Protein AF-A0A6L2LJW9-F1 (afdb_monomer)

Sequence (252 aa):
MFLRKYFPPSMVTKLRIEITNFRQCPDESLFKAWECYKLSIDRCPNHNMLPVTQIDTFYKGLTLRHPVTINAAAGGTFMKRRLEECDDLIENMTAHHNYWDTSAQRFESSSSITSSSDTKITALKAEMAKINKNLMRVLQNSCQFHGLSGDDAIKHLDKFLNVTQSIKVNGVTDDALRLYLFPHSLTHHATAWFDHLLRNSINTFEEIAKMFLGKYFPPSMVTKLRNEITNFRQCLDESLFEAWECYKLSID

Structure (mmCIF, N/CA/C/O backbone):
data_AF-A0A6L2LJW9-F1
#
_entry.id   AF-A0A6L2LJW9-F1
#
loop_
_atom_site.group_PDB
_atom_site.id
_atom_site.type_symbol
_atom_site.label_atom_id
_atom_site.label_alt_id
_atom_site.label_comp_id
_atom_site.label_asym_id
_atom_site.label_entity_id
_atom_site.label_seq_id
_atom_site.pdbx_PDB_ins_code
_atom_site.Cartn_x
_atom_site.Cartn_y
_atom_site.Cartn_z
_atom_site.occupancy
_atom_site.B_iso_or_equiv
_atom_site.auth_seq_id
_atom_site.auth_comp_id
_atom_site.auth_asym_id
_atom_site.auth_atom_id
_atom_site.pdbx_PDB_model_num
ATOM 1 N N . MET A 1 1 ? -15.881 19.342 -19.776 1.00 46.03 1 MET A N 1
ATOM 2 C CA . MET A 1 1 ? -15.454 18.122 -20.507 1.00 46.03 1 MET A CA 1
ATOM 3 C C . MET A 1 1 ? -14.182 17.462 -19.935 1.00 46.03 1 MET A C 1
ATOM 5 O O . MET A 1 1 ? -13.916 16.321 -20.279 1.00 46.03 1 MET A O 1
ATOM 9 N N . PHE A 1 2 ? -13.445 18.106 -19.012 1.00 34.72 2 PHE A N 1
ATOM 10 C CA . PHE A 1 2 ? -12.224 17.568 -18.381 1.00 34.72 2 PHE A CA 1
ATOM 11 C C . PHE A 1 2 ? -12.497 16.505 -17.292 1.00 34.72 2 PHE A C 1
ATOM 13 O O . PHE A 1 2 ? -11.965 15.403 -17.353 1.00 34.72 2 PHE A O 1
ATOM 20 N N . LEU A 1 3 ? -13.421 16.774 -16.360 1.00 35.16 3 LEU A N 1
ATOM 21 C CA . LEU A 1 3 ? -13.734 15.861 -15.245 1.00 35.16 3 LEU A CA 1
ATOM 22 C C . LEU A 1 3 ? -14.267 14.492 -15.696 1.00 35.16 3 LEU A C 1
ATOM 24 O O . LEU A 1 3 ? -13.921 13.479 -15.110 1.00 35.16 3 LEU A O 1
ATOM 28 N N . ARG A 1 4 ? -15.029 14.426 -16.793 1.00 35.34 4 ARG A N 1
ATOM 29 C CA . ARG A 1 4 ? -15.608 13.169 -17.307 1.00 35.34 4 ARG A CA 1
ATOM 30 C C . ARG A 1 4 ? -14.569 12.202 -17.898 1.00 35.34 4 ARG A C 1
ATOM 32 O O . ARG A 1 4 ? -14.868 11.023 -18.038 1.00 35.34 4 ARG A O 1
ATOM 39 N N . LYS A 1 5 ? -13.382 12.710 -18.262 1.00 39.19 5 LY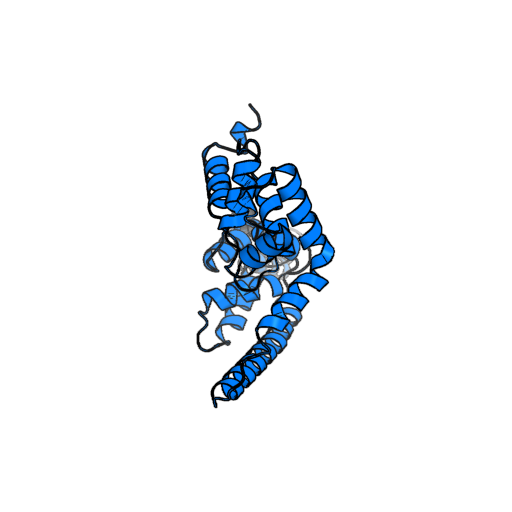S A N 1
ATOM 40 C CA . LYS A 1 5 ? -12.272 11.938 -18.847 1.00 39.19 5 LYS A CA 1
ATOM 41 C C . LYS A 1 5 ? -11.344 11.342 -17.779 1.00 39.19 5 LYS A C 1
ATOM 43 O O . LYS A 1 5 ? -10.767 10.291 -18.021 1.00 39.19 5 LYS A O 1
ATOM 48 N N . TYR A 1 6 ? -11.230 11.990 -16.616 1.00 41.09 6 TYR A N 1
ATOM 49 C CA . TYR A 1 6 ? -10.329 11.584 -15.523 1.00 41.09 6 TYR A CA 1
ATOM 50 C C . TYR A 1 6 ? -11.060 11.080 -14.264 1.00 41.09 6 TYR A C 1
ATOM 52 O O . TYR A 1 6 ? -10.464 10.377 -13.459 1.00 41.09 6 TYR A O 1
ATOM 60 N N . PHE A 1 7 ? -12.352 11.387 -14.121 1.00 45.62 7 PHE A N 1
ATOM 61 C CA . PHE A 1 7 ? -13.258 10.873 -13.090 1.00 45.62 7 PHE A CA 1
ATOM 62 C C . PHE A 1 7 ? -14.538 10.355 -13.769 1.00 45.62 7 PHE A C 1
ATOM 64 O O . PHE A 1 7 ? -15.569 11.039 -13.783 1.00 45.62 7 PHE A O 1
ATOM 71 N N . PRO A 1 8 ? -14.488 9.175 -14.416 1.00 58.59 8 PRO A N 1
ATOM 72 C CA . PRO A 1 8 ? -15.669 8.579 -15.025 1.00 58.59 8 PRO A CA 1
ATOM 73 C C . PRO A 1 8 ? -16.755 8.323 -13.963 1.00 58.59 8 PRO A C 1
ATOM 75 O O . PRO A 1 8 ? -16.430 8.092 -12.794 1.00 58.59 8 PRO A O 1
ATOM 78 N N . PRO A 1 9 ? -18.048 8.305 -14.343 1.00 59.88 9 PRO A N 1
ATOM 79 C CA . PRO A 1 9 ? -19.149 8.082 -13.401 1.00 59.88 9 PRO A CA 1
ATOM 80 C C . PRO A 1 9 ? -18.987 6.818 -12.548 1.00 59.88 9 PRO A C 1
ATOM 82 O O . PRO A 1 9 ? -19.375 6.814 -11.388 1.00 59.88 9 PRO A O 1
ATOM 85 N N . SER A 1 10 ? -18.350 5.773 -13.083 1.00 64.62 10 SER A N 1
ATOM 86 C CA . SER A 1 10 ? -18.033 4.542 -12.351 1.00 64.62 10 SER A CA 1
ATOM 87 C C . SER A 1 10 ? -17.075 4.759 -11.173 1.00 64.62 10 SER A C 1
ATOM 89 O O . SER A 1 10 ? -17.264 4.146 -10.125 1.00 64.62 10 SER A O 1
ATOM 91 N N . MET A 1 11 ? -16.089 5.655 -11.298 1.00 61.75 11 MET A N 1
ATOM 92 C CA . MET A 1 11 ? -15.179 6.008 -10.201 1.00 61.75 11 MET A CA 1
ATOM 93 C C . MET A 1 11 ? -15.875 6.863 -9.143 1.00 61.75 11 MET A C 1
ATOM 95 O O . MET A 1 11 ? -15.706 6.607 -7.957 1.00 61.75 11 MET A O 1
ATOM 99 N N . VAL A 1 12 ? -16.710 7.821 -9.556 1.00 62.72 12 VAL A N 1
ATOM 100 C CA . VAL A 1 12 ? -17.513 8.634 -8.624 1.00 62.72 12 VAL A CA 1
ATOM 101 C C . VAL A 1 12 ? -18.502 7.758 -7.852 1.00 62.72 12 VAL A C 1
ATOM 103 O O . VAL A 1 12 ? -18.667 7.929 -6.649 1.00 62.72 12 VAL A O 1
ATOM 106 N N . THR A 1 13 ? -19.131 6.783 -8.511 1.00 71.00 13 THR A N 1
ATOM 107 C CA . THR A 1 13 ? -20.005 5.809 -7.845 1.00 71.00 13 THR A CA 1
ATOM 108 C C . THR A 1 13 ? -19.228 4.939 -6.860 1.00 71.00 13 THR A C 1
ATOM 110 O O . THR A 1 13 ? -19.699 4.744 -5.746 1.00 71.00 13 THR A O 1
ATOM 113 N N . LYS A 1 14 ? -18.026 4.467 -7.218 1.00 71.94 14 LYS A N 1
ATOM 114 C CA . LYS A 1 14 ? -17.180 3.674 -6.312 1.00 71.94 14 LYS A CA 1
ATOM 115 C C . LYS A 1 14 ? -16.778 4.466 -5.061 1.00 71.94 14 LYS A C 1
ATOM 117 O O . LYS A 1 14 ? -16.998 3.991 -3.954 1.00 71.94 14 LYS A O 1
ATOM 122 N N . LEU A 1 15 ? -16.285 5.691 -5.233 1.00 73.31 15 LEU A N 1
ATOM 123 C CA . LEU A 1 15 ? -15.905 6.572 -4.123 1.00 73.31 15 LEU A CA 1
ATOM 124 C C . LEU A 1 15 ? -17.112 6.952 -3.251 1.00 73.31 15 LEU A C 1
ATOM 126 O O . LEU A 1 15 ? -17.015 6.994 -2.030 1.00 73.31 15 LEU A O 1
ATOM 130 N N . ARG A 1 16 ? -18.287 7.163 -3.857 1.00 77.00 16 ARG A N 1
ATOM 131 C CA . ARG A 1 16 ? -19.533 7.398 -3.115 1.00 77.00 16 ARG A CA 1
ATOM 132 C C . ARG A 1 16 ? -19.929 6.189 -2.268 1.00 77.00 16 ARG A C 1
ATOM 134 O O . ARG A 1 16 ? -20.336 6.378 -1.129 1.00 77.00 16 ARG A O 1
ATOM 141 N N . ILE A 1 17 ? -19.802 4.975 -2.809 1.00 75.31 17 ILE A N 1
ATOM 142 C CA . ILE A 1 17 ? -20.058 3.732 -2.068 1.00 75.31 17 ILE A CA 1
ATOM 143 C C . ILE A 1 17 ? -19.111 3.629 -0.867 1.00 75.31 17 ILE A C 1
ATOM 145 O O . ILE A 1 17 ? -19.566 3.291 0.223 1.00 75.31 17 ILE A O 1
ATOM 149 N N . GLU A 1 18 ? -17.830 3.965 -1.045 1.00 76.69 18 GLU A N 1
ATOM 150 C CA . GLU A 1 18 ? -16.833 3.996 0.035 1.00 76.69 18 GLU A CA 1
ATOM 151 C C . GLU A 1 18 ? -17.210 4.994 1.140 1.00 76.69 18 GLU A C 1
ATOM 153 O O . GLU A 1 18 ? -17.181 4.625 2.311 1.00 76.69 18 GLU A O 1
ATOM 158 N N . ILE A 1 19 ? -17.658 6.207 0.786 1.00 81.25 19 ILE A N 1
ATOM 159 C CA . ILE A 1 19 ? -18.155 7.190 1.765 1.00 81.25 19 ILE A CA 1
ATOM 160 C C . ILE A 1 19 ? -19.364 6.620 2.519 1.00 81.25 19 ILE A C 1
ATOM 162 O O . ILE A 1 19 ? -19.361 6.597 3.744 1.00 81.25 19 ILE A O 1
ATOM 166 N N . THR A 1 20 ? -20.381 6.110 1.811 1.00 83.62 20 THR A N 1
ATOM 167 C CA . THR A 1 20 ? -21.631 5.623 2.433 1.00 83.62 20 THR A CA 1
ATOM 168 C C . THR A 1 20 ? -21.469 4.362 3.282 1.00 83.62 20 THR A C 1
ATOM 170 O O . THR A 1 20 ? -22.291 4.111 4.157 1.00 83.62 20 THR A O 1
ATOM 173 N N . ASN A 1 21 ? -20.424 3.571 3.031 1.00 83.38 21 ASN A N 1
ATOM 174 C CA . ASN A 1 21 ? -20.122 2.342 3.768 1.00 83.38 21 ASN A CA 1
ATOM 175 C C . ASN A 1 21 ? -19.001 2.528 4.795 1.00 83.38 21 ASN A C 1
ATOM 177 O O . ASN A 1 21 ? -18.436 1.533 5.258 1.00 83.38 21 ASN A O 1
ATOM 181 N N . PHE A 1 22 ? -18.666 3.773 5.138 1.00 86.38 22 PHE A N 1
ATOM 182 C CA . PHE A 1 22 ? -17.636 4.073 6.120 1.00 86.38 22 PHE A CA 1
A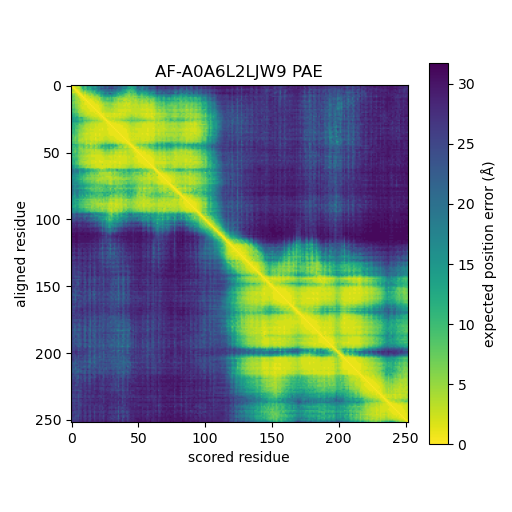TOM 183 C C . PHE A 1 22 ? -17.851 3.285 7.420 1.00 86.38 22 PHE A C 1
ATOM 185 O O . PHE A 1 22 ? -18.958 3.227 7.962 1.00 86.38 22 PHE A O 1
ATOM 192 N N . ARG A 1 23 ? -16.772 2.680 7.923 1.00 84.31 23 ARG A N 1
ATOM 193 C CA . ARG A 1 23 ? -16.729 2.034 9.234 1.00 84.31 23 ARG A CA 1
ATOM 194 C C . ARG A 1 23 ? -15.409 2.343 9.917 1.00 84.31 23 ARG A C 1
ATOM 196 O O . ARG A 1 23 ? -14.350 2.122 9.339 1.00 84.31 23 ARG A O 1
ATOM 203 N N . GLN A 1 24 ? -15.497 2.798 11.157 1.00 81.38 24 GLN A N 1
ATOM 204 C CA . GLN A 1 24 ? -14.354 2.962 12.041 1.00 81.38 24 GLN A CA 1
ATOM 205 C C . GLN A 1 24 ? -13.771 1.590 12.406 1.00 81.38 24 GLN A C 1
ATOM 207 O O . GLN A 1 24 ? -14.516 0.647 12.698 1.00 81.38 24 GLN A O 1
ATOM 212 N N . CYS A 1 25 ? -12.443 1.477 12.434 1.00 77.06 25 CYS A N 1
ATOM 213 C CA . CYS A 1 25 ? -11.790 0.251 12.895 1.00 77.06 25 CYS A CA 1
ATOM 214 C C . CYS A 1 25 ? -11.932 0.073 14.429 1.00 77.06 25 CYS A C 1
ATOM 216 O O . CYS A 1 25 ? -11.974 1.067 15.152 1.00 77.06 25 CYS A O 1
ATOM 218 N N . PRO A 1 26 ? -11.967 -1.167 14.966 1.00 65.19 26 PRO A N 1
ATOM 219 C CA . PRO A 1 26 ? -12.177 -1.430 16.400 1.00 65.19 26 PRO A CA 1
ATOM 220 C C . PRO A 1 26 ? -11.247 -0.677 17.366 1.00 65.19 26 PRO A C 1
ATOM 222 O O . PRO A 1 26 ? -11.695 -0.283 18.440 1.00 65.19 26 PRO A O 1
ATOM 225 N N . ASP A 1 27 ? -9.998 -0.437 16.958 1.00 71.31 27 ASP A N 1
ATOM 226 C CA . ASP A 1 27 ? -8.960 0.232 17.758 1.00 71.31 27 ASP A CA 1
ATOM 227 C C . ASP A 1 27 ? -8.599 1.637 17.229 1.00 71.31 27 ASP A C 1
ATOM 229 O O . ASP A 1 27 ? -7.608 2.237 17.643 1.00 71.31 27 ASP A O 1
ATOM 233 N N . GLU A 1 28 ? -9.370 2.170 16.278 1.00 77.62 28 GLU A N 1
ATOM 234 C CA . GLU A 1 28 ? -9.129 3.492 15.698 1.00 77.62 28 GLU A CA 1
ATOM 235 C C . GLU A 1 28 ? -9.763 4.588 16.561 1.00 77.62 28 GLU A C 1
ATOM 237 O O . GLU A 1 28 ? -10.952 4.531 16.878 1.00 77.62 28 GLU A O 1
ATOM 242 N N . SER A 1 29 ? -8.982 5.611 16.922 1.00 79.94 29 SER A N 1
ATOM 243 C CA . SER A 1 29 ? -9.484 6.754 17.693 1.00 79.94 29 SER A CA 1
ATOM 244 C C . SER A 1 29 ? -10.497 7.576 16.896 1.00 79.94 29 SER A C 1
ATOM 246 O O . SER A 1 29 ? -10.478 7.592 15.662 1.00 79.94 29 SER A O 1
ATOM 248 N N . LEU A 1 30 ? -11.363 8.316 17.594 1.00 80.12 30 LEU A N 1
ATOM 249 C CA . LEU A 1 30 ? -12.341 9.198 16.948 1.00 80.12 30 LEU A CA 1
ATOM 250 C C . LEU A 1 30 ? -11.679 10.233 16.029 1.00 80.12 30 LEU A C 1
ATOM 252 O O . LEU A 1 30 ? -12.168 10.475 14.930 1.00 80.12 30 LEU A O 1
ATOM 256 N N . PHE A 1 31 ? -10.551 10.808 16.463 1.00 80.31 31 PHE A N 1
ATOM 257 C CA . PHE A 1 31 ? -9.761 11.744 15.657 1.00 80.31 31 PHE A CA 1
ATOM 258 C C . PHE A 1 31 ? -9.309 11.097 14.350 1.00 80.31 31 PHE A C 1
ATOM 260 O O . PHE A 1 31 ? -9.531 11.646 13.273 1.00 80.31 31 PHE A O 1
ATOM 267 N N . LYS A 1 32 ? -8.722 9.898 14.430 1.00 77.44 32 LYS A N 1
ATOM 268 C CA . LYS A 1 32 ? -8.220 9.211 13.242 1.00 77.44 32 LYS A CA 1
ATOM 269 C C . LYS A 1 32 ? -9.361 8.833 12.293 1.00 77.44 32 LYS A C 1
ATOM 271 O O . LYS A 1 32 ? -9.246 9.094 11.098 1.00 77.44 32 LYS A O 1
ATOM 276 N N . ALA A 1 33 ? -10.473 8.333 12.829 1.00 81.75 33 ALA A N 1
ATOM 277 C CA . ALA A 1 33 ? -11.669 8.000 12.061 1.00 81.75 33 ALA A CA 1
ATOM 278 C C . ALA A 1 33 ? -12.262 9.224 11.338 1.00 81.75 33 ALA A C 1
ATOM 280 O O . ALA A 1 33 ? -12.621 9.136 10.163 1.00 81.75 33 ALA A O 1
ATOM 281 N N . TRP A 1 34 ? -12.336 10.373 12.016 1.00 85.38 34 TRP A N 1
ATOM 282 C CA . TRP A 1 34 ? -12.856 11.622 11.452 1.00 85.38 34 TRP A CA 1
ATOM 283 C C . TRP A 1 34 ? -11.975 12.168 10.324 1.00 85.38 34 TRP A C 1
ATOM 285 O O . TRP A 1 34 ? -12.475 12.502 9.250 1.00 85.38 34 TRP A O 1
ATOM 295 N N . GLU A 1 35 ? -10.654 12.172 10.514 1.00 81.19 35 GLU A N 1
ATOM 296 C CA . GLU A 1 35 ? -9.694 12.571 9.479 1.00 81.19 35 GLU A CA 1
ATOM 297 C C . GLU A 1 35 ? -9.771 11.655 8.246 1.00 81.19 35 GLU A C 1
ATOM 299 O O . GLU A 1 35 ? -9.807 12.130 7.109 1.00 81.19 35 GLU A O 1
ATOM 304 N N . CYS A 1 36 ? -9.862 10.336 8.451 1.00 80.38 36 CYS A N 1
ATOM 305 C CA . CYS A 1 36 ? -10.040 9.363 7.369 1.00 80.38 36 CYS A CA 1
ATOM 306 C C . CYS A 1 36 ? -11.342 9.602 6.584 1.00 80.38 36 CYS A C 1
ATOM 308 O O . CYS A 1 36 ? -11.372 9.464 5.354 1.00 80.38 36 CYS A O 1
ATOM 310 N N . TYR A 1 37 ? -12.413 9.979 7.283 1.00 85.12 37 TYR A N 1
ATOM 311 C CA . TYR A 1 37 ? -13.716 10.241 6.686 1.00 85.12 37 TYR A CA 1
ATOM 312 C C . TYR A 1 37 ? -13.746 11.535 5.858 1.00 85.12 37 TYR A C 1
ATOM 314 O O . TYR A 1 37 ? -14.126 11.489 4.684 1.00 85.12 37 TYR A O 1
ATOM 322 N N . LYS A 1 38 ? -13.253 12.660 6.401 1.00 82.75 38 LYS A N 1
ATOM 323 C CA . LYS A 1 38 ? -13.110 13.937 5.666 1.00 82.75 38 LYS A CA 1
ATOM 324 C C . LYS A 1 38 ? -12.305 13.751 4.379 1.00 82.75 38 LYS A C 1
ATOM 326 O O . LYS A 1 38 ? -12.723 14.138 3.290 1.00 82.75 38 LYS A O 1
ATOM 331 N N . LEU A 1 39 ? -11.206 13.011 4.483 1.00 79.44 39 LEU A N 1
ATOM 332 C CA . LEU A 1 39 ? -10.339 12.691 3.358 1.00 79.44 39 LEU A CA 1
ATOM 333 C C . LEU A 1 39 ? -11.007 11.816 2.282 1.00 79.44 39 LEU A C 1
ATOM 335 O O . LEU A 1 39 ? -10.555 11.810 1.135 1.00 79.44 39 LEU A O 1
ATOM 339 N N . SER A 1 40 ? -12.038 11.046 2.637 1.00 78.31 40 SER A N 1
ATOM 340 C CA . SER A 1 40 ? -12.829 10.250 1.689 1.00 78.31 40 SER A CA 1
ATOM 341 C C . SER A 1 40 ? -13.814 11.129 0.913 1.00 78.31 40 SER A C 1
ATOM 343 O O . SER A 1 40 ? -13.987 10.936 -0.291 1.00 78.31 40 SER A O 1
ATOM 345 N N . ILE A 1 41 ? -14.384 12.145 1.569 1.00 79.56 41 ILE A N 1
ATOM 346 C CA . ILE A 1 41 ? -15.245 13.159 0.944 1.00 79.56 41 ILE A CA 1
ATOM 347 C C . ILE A 1 41 ? -14.447 13.993 -0.070 1.00 79.56 41 ILE A C 1
ATOM 349 O O . ILE A 1 41 ? -14.864 14.105 -1.226 1.00 79.56 41 ILE A O 1
ATOM 353 N N . ASP A 1 42 ? -13.254 14.465 0.304 1.00 78.19 42 ASP A N 1
ATOM 354 C CA . ASP A 1 42 ? -12.385 15.287 -0.558 1.00 78.19 42 ASP A CA 1
ATOM 355 C C . ASP A 1 42 ? -11.968 14.587 -1.861 1.00 78.19 42 ASP A C 1
ATOM 357 O O . ASP A 1 42 ? -11.751 15.221 -2.896 1.00 78.19 42 ASP A O 1
ATOM 361 N N . ARG A 1 43 ? -11.862 13.254 -1.840 1.00 71.81 43 ARG A N 1
ATOM 362 C CA . ARG A 1 43 ? -11.472 12.454 -3.012 1.00 71.81 43 ARG A CA 1
ATOM 363 C C . ARG A 1 43 ? -12.590 12.246 -4.017 1.00 71.81 43 ARG A C 1
ATOM 365 O O . ARG A 1 43 ? -12.300 11.802 -5.127 1.00 71.81 43 ARG A O 1
ATOM 372 N N . CYS A 1 44 ? -13.839 12.524 -3.650 1.00 70.56 44 CYS A N 1
ATOM 373 C CA . CYS A 1 44 ? -14.997 12.318 -4.506 1.00 70.56 44 CYS A CA 1
ATOM 374 C C . CYS A 1 44 ? -15.526 13.661 -5.045 1.00 70.56 44 CYS A C 1
ATOM 376 O O . CYS A 1 44 ? -16.581 14.128 -4.604 1.00 70.56 44 CYS A O 1
ATOM 378 N N . PRO A 1 45 ? -14.857 14.299 -6.029 1.00 63.25 45 PRO A N 1
ATOM 379 C CA . PRO A 1 45 ? -15.336 15.557 -6.590 1.00 63.25 45 PRO A CA 1
ATOM 380 C C . PRO A 1 45 ? -16.744 15.375 -7.176 1.00 63.25 45 PRO A C 1
ATOM 382 O O . PRO A 1 45 ? -16.996 14.444 -7.943 1.00 63.25 45 PRO A O 1
ATOM 385 N N . ASN A 1 46 ? -17.667 16.283 -6.839 1.00 65.19 46 ASN A N 1
ATOM 386 C CA . ASN A 1 46 ? -19.094 16.209 -7.195 1.00 65.19 46 ASN A CA 1
ATOM 387 C C . ASN A 1 46 ? -19.851 15.014 -6.568 1.00 65.19 46 ASN A C 1
ATOM 389 O O . ASN A 1 46 ? -20.767 14.451 -7.175 1.00 65.19 46 ASN A O 1
ATOM 393 N N . HIS A 1 47 ? -19.502 14.622 -5.335 1.00 70.06 47 HIS A N 1
ATOM 394 C CA . HIS A 1 47 ? -20.247 13.614 -4.568 1.00 70.06 47 HIS A CA 1
ATOM 395 C C . HIS A 1 47 ? -21.712 14.012 -4.299 1.00 70.06 47 HIS A C 1
ATOM 397 O O . HIS A 1 47 ? -22.529 13.135 -4.044 1.00 70.06 47 HIS A O 1
ATOM 403 N N . ASN A 1 48 ? -22.106 15.288 -4.394 1.00 76.62 48 ASN A N 1
ATOM 404 C CA . ASN A 1 48 ? -23.499 15.755 -4.243 1.00 76.62 48 ASN A CA 1
ATOM 405 C C . ASN A 1 48 ? -24.215 15.220 -2.980 1.00 76.62 48 ASN A C 1
ATOM 407 O O . ASN A 1 48 ? -25.432 15.046 -2.984 1.00 76.62 48 ASN A O 1
ATOM 411 N N . MET A 1 49 ? -23.469 14.887 -1.923 1.00 79.31 49 MET A N 1
ATOM 412 C CA . MET A 1 49 ? -24.041 14.441 -0.651 1.00 79.31 49 MET A CA 1
ATOM 413 C C . MET A 1 49 ? -24.304 15.663 0.207 1.00 79.31 49 MET A C 1
ATOM 415 O O . MET A 1 49 ? -23.400 16.479 0.397 1.00 79.31 49 MET A O 1
ATOM 419 N N . LEU A 1 50 ? -25.516 15.760 0.746 1.00 82.06 50 LEU A N 1
ATOM 420 C CA . LEU A 1 50 ? -25.848 16.815 1.691 1.00 82.06 50 LEU A CA 1
ATOM 421 C C . LEU A 1 50 ? -24.965 16.672 2.941 1.00 82.06 50 LEU A C 1
ATOM 423 O O . LEU A 1 50 ? -24.735 15.541 3.375 1.00 82.06 50 LEU A O 1
ATOM 427 N N . PRO A 1 51 ? -24.502 17.776 3.546 1.00 79.94 51 PRO A N 1
ATOM 428 C CA . PRO A 1 51 ? -23.699 17.725 4.769 1.00 79.94 51 PRO A CA 1
ATOM 429 C C . PRO A 1 51 ? -24.346 16.896 5.894 1.00 79.94 51 PRO A C 1
ATOM 431 O O . PRO A 1 51 ? -23.688 16.078 6.526 1.00 79.94 51 PRO A O 1
ATOM 434 N N . VAL A 1 52 ? -25.674 16.978 6.051 1.00 79.12 52 VAL A N 1
ATOM 435 C CA . VAL A 1 52 ? -26.423 16.142 7.010 1.00 79.12 52 VAL A CA 1
ATOM 436 C C . VAL A 1 52 ? -26.263 14.642 6.744 1.00 79.12 52 VAL A C 1
ATOM 438 O O . VAL A 1 52 ? -26.141 13.850 7.674 1.00 79.12 52 VAL A O 1
ATOM 441 N N . THR A 1 53 ? -26.209 14.236 5.474 1.00 84.31 53 THR A N 1
ATOM 442 C CA . THR A 1 53 ? -25.972 12.842 5.084 1.00 84.31 53 THR A CA 1
ATOM 443 C C . THR A 1 53 ? -24.535 12.429 5.378 1.00 84.31 53 THR A C 1
ATOM 445 O O . THR A 1 53 ? -24.299 11.274 5.721 1.00 84.31 53 THR A O 1
ATOM 448 N N . GLN A 1 54 ? -23.577 13.350 5.268 1.00 85.75 54 GLN A N 1
ATOM 449 C CA . GLN A 1 54 ? -22.179 13.074 5.591 1.00 85.75 54 GLN A CA 1
ATOM 450 C C . GLN A 1 54 ? -22.013 12.812 7.093 1.00 85.75 54 GLN A C 1
ATOM 452 O O . GLN A 1 54 ? -21.406 11.809 7.460 1.00 85.75 54 GLN A O 1
ATOM 457 N N . ILE A 1 55 ? -22.620 13.634 7.949 1.00 85.19 55 ILE A N 1
ATOM 458 C CA . ILE A 1 55 ? -22.581 13.441 9.406 1.00 85.19 55 ILE A CA 1
ATOM 459 C C . ILE A 1 55 ? -23.311 12.171 9.834 1.00 85.19 55 ILE A C 1
ATOM 461 O O . ILE A 1 55 ? -22.793 11.404 10.644 1.00 85.19 55 ILE A O 1
ATOM 465 N N . ASP A 1 56 ? -24.478 11.899 9.250 1.00 83.69 56 ASP A N 1
ATOM 466 C CA . ASP A 1 56 ? -25.232 10.673 9.523 1.00 83.69 56 ASP A CA 1
ATOM 467 C C . ASP A 1 56 ? -24.450 9.411 9.159 1.00 83.69 56 ASP A C 1
ATOM 469 O O . ASP A 1 56 ? -24.392 8.458 9.938 1.00 83.69 56 ASP A O 1
ATOM 473 N N . THR A 1 57 ? -23.803 9.435 7.998 1.00 87.62 57 THR A N 1
ATOM 474 C CA . THR A 1 57 ? -22.972 8.332 7.520 1.00 87.62 57 THR A CA 1
ATOM 475 C C . THR A 1 57 ? -21.770 8.113 8.437 1.00 87.62 57 THR A C 1
ATOM 477 O O . THR A 1 57 ? -21.514 6.978 8.839 1.00 87.62 57 THR A O 1
ATOM 480 N N . PHE A 1 58 ? -21.077 9.186 8.834 1.00 87.38 58 PHE A N 1
ATOM 481 C CA . PHE A 1 58 ? -19.965 9.096 9.778 1.00 87.38 58 PHE A CA 1
ATOM 482 C C . PHE A 1 58 ? -20.412 8.496 11.110 1.00 87.38 58 PHE A C 1
ATOM 484 O O . PHE A 1 58 ? -19.855 7.496 11.555 1.00 87.38 58 PHE A O 1
ATOM 491 N N . TYR A 1 59 ? -21.470 9.054 11.705 1.00 84.19 59 TYR A N 1
ATOM 492 C CA . TYR A 1 59 ? -21.992 8.637 13.003 1.00 84.19 59 TYR A CA 1
ATOM 493 C C . TYR A 1 59 ? -22.419 7.161 13.020 1.00 84.19 59 TYR A C 1
ATOM 495 O O . TYR A 1 59 ? -22.099 6.436 13.961 1.00 84.19 59 TYR A O 1
ATOM 503 N N . LYS A 1 60 ? -23.094 6.689 11.962 1.00 85.19 60 LYS A N 1
ATOM 504 C CA . LYS A 1 60 ? -23.487 5.276 11.805 1.00 85.19 60 LYS A CA 1
ATOM 505 C C . LYS A 1 60 ? -22.302 4.336 11.575 1.00 85.19 60 LYS A C 1
ATOM 507 O O . LYS A 1 60 ? -22.413 3.146 11.869 1.00 85.19 60 LYS A O 1
ATOM 512 N N . GLY A 1 61 ? -21.199 4.854 11.041 1.00 82.81 61 GLY A N 1
ATOM 513 C CA . GLY A 1 61 ? -19.966 4.109 10.811 1.00 82.81 61 GLY A CA 1
ATOM 514 C C . GLY A 1 61 ? -19.096 3.928 12.057 1.00 82.81 61 GLY A C 1
ATOM 515 O O . GLY A 1 61 ? -18.183 3.103 12.036 1.00 82.81 61 GLY A O 1
ATOM 516 N N . LEU A 1 62 ? -19.357 4.658 13.144 1.00 84.25 62 LEU A N 1
ATOM 517 C CA . LEU A 1 62 ? -18.562 4.575 14.369 1.00 84.25 62 LEU A CA 1
ATOM 518 C C . LEU A 1 62 ? -18.770 3.253 15.124 1.00 84.25 62 LEU A C 1
ATOM 520 O O . LEU A 1 62 ? -19.856 2.669 15.144 1.00 84.25 62 LEU A O 1
ATOM 524 N N . THR A 1 63 ? -17.723 2.797 15.813 1.00 75.06 63 THR A N 1
ATOM 525 C CA . THR A 1 63 ? -17.811 1.657 16.735 1.00 75.06 63 THR A CA 1
ATOM 526 C C . THR A 1 63 ? -18.643 2.044 17.956 1.00 75.06 63 THR A C 1
ATOM 528 O O . THR A 1 63 ? -18.571 3.185 18.397 1.00 75.06 63 THR A O 1
ATOM 531 N N . LEU A 1 64 ? -19.404 1.102 18.541 1.00 64.38 64 LEU A N 1
ATOM 532 C CA . LEU A 1 64 ? -20.403 1.330 19.613 1.00 64.38 64 LEU A CA 1
ATOM 533 C C . LEU A 1 64 ? -19.959 2.255 20.768 1.00 64.38 64 LEU A C 1
ATOM 535 O O . LEU A 1 64 ? -20.805 2.855 21.426 1.00 64.38 64 LEU A O 1
ATOM 539 N N . ARG A 1 65 ? -18.651 2.390 21.008 1.00 69.38 65 ARG A N 1
ATOM 540 C CA . ARG A 1 65 ? -18.053 3.235 22.050 1.00 69.38 65 ARG A CA 1
ATOM 541 C C . ARG A 1 65 ? -18.204 4.736 21.770 1.00 69.38 65 ARG A C 1
ATOM 543 O O . ARG A 1 65 ? -18.588 5.486 22.662 1.00 69.38 65 ARG A O 1
ATOM 550 N N . HIS A 1 66 ? -17.953 5.183 20.543 1.00 74.69 66 HIS A N 1
ATOM 551 C CA . HIS A 1 66 ? -17.928 6.612 20.211 1.00 74.69 66 HIS A CA 1
ATOM 552 C C . HIS A 1 66 ? -19.319 7.271 20.121 1.00 74.69 66 HIS A C 1
ATOM 554 O O . HIS A 1 66 ? -19.462 8.383 20.629 1.00 74.69 66 HIS A O 1
ATOM 560 N N . PRO A 1 67 ? -20.379 6.616 19.597 1.00 77.62 67 PRO A N 1
ATOM 561 C CA . PRO A 1 67 ? -21.740 7.152 19.613 1.00 77.62 67 PRO A CA 1
ATOM 562 C C . PRO A 1 67 ? -22.256 7.483 21.016 1.00 77.62 67 PRO A C 1
ATOM 564 O O . PRO A 1 67 ? -22.976 8.467 21.185 1.00 77.62 67 PRO A O 1
ATOM 567 N N . VAL A 1 68 ? -21.881 6.689 22.027 1.00 75.94 68 VAL A N 1
ATOM 568 C CA . VAL A 1 68 ? -22.267 6.922 23.428 1.00 75.94 68 VAL A CA 1
ATOM 569 C C . VAL A 1 68 ? -21.592 8.183 23.966 1.00 75.94 68 VAL A C 1
ATOM 571 O O . VAL A 1 68 ? -22.275 9.057 24.500 1.00 75.94 68 VAL A O 1
ATOM 574 N N . THR A 1 69 ? -20.281 8.319 23.763 1.00 77.69 69 THR A N 1
ATOM 575 C CA . THR A 1 69 ? -19.511 9.498 24.189 1.00 77.69 69 THR A CA 1
ATOM 576 C C . THR A 1 69 ? -19.985 10.771 23.489 1.00 77.69 69 THR A C 1
ATOM 578 O O . THR A 1 69 ? -20.152 11.803 24.136 1.00 77.69 69 THR A O 1
ATOM 581 N N . ILE A 1 70 ? -20.276 10.696 22.187 1.00 81.69 70 ILE A N 1
ATOM 582 C CA . ILE A 1 70 ? -20.783 11.829 21.403 1.00 81.69 70 ILE A CA 1
ATOM 583 C C . ILE A 1 70 ? -22.172 12.259 21.897 1.00 81.69 70 ILE A C 1
ATOM 585 O O . ILE A 1 70 ? -22.409 13.448 22.095 1.00 81.69 70 ILE A O 1
ATOM 589 N N . ASN A 1 71 ? -23.086 11.317 22.163 1.00 80.31 71 ASN A N 1
ATOM 590 C CA . ASN A 1 71 ? -24.407 11.640 22.718 1.00 80.31 71 ASN A CA 1
ATOM 591 C C . ASN A 1 71 ? -24.311 12.271 24.119 1.00 80.31 71 ASN A C 1
ATOM 593 O O . ASN A 1 71 ? -25.040 13.213 24.431 1.00 80.31 71 ASN A O 1
ATOM 597 N N . ALA A 1 72 ? -23.397 11.781 24.962 1.00 78.94 72 ALA A N 1
ATOM 598 C CA . ALA A 1 72 ? -23.160 12.355 26.284 1.00 78.94 72 ALA A CA 1
ATOM 599 C C . ALA A 1 72 ? -22.636 13.799 26.189 1.00 78.94 72 ALA A C 1
ATOM 601 O O . ALA A 1 72 ? -23.169 14.686 26.855 1.00 78.94 72 ALA A O 1
ATOM 602 N N . ALA A 1 73 ? -21.663 14.058 25.308 1.00 78.56 73 ALA A N 1
ATOM 603 C CA . ALA A 1 73 ? -21.135 15.400 25.055 1.00 78.56 73 ALA A CA 1
ATOM 604 C C . ALA A 1 73 ? -22.184 16.338 24.424 1.00 78.56 73 ALA A C 1
ATOM 606 O O . ALA A 1 73 ? -22.231 17.530 24.726 1.00 78.56 73 ALA A O 1
ATOM 607 N N . ALA A 1 74 ? -23.084 15.791 23.605 1.00 79.00 74 ALA A N 1
ATOM 608 C CA . ALA A 1 74 ? -24.217 16.512 23.034 1.00 79.00 74 ALA A CA 1
ATOM 609 C C . ALA A 1 74 ? -25.361 16.764 24.041 1.00 79.00 74 ALA A C 1
ATOM 611 O O . ALA A 1 74 ? -26.344 17.425 23.694 1.00 79.00 74 ALA A O 1
ATOM 612 N N . GLY A 1 75 ? -25.277 16.251 25.274 1.00 73.81 75 GLY A N 1
ATOM 613 C CA . GLY A 1 75 ? -26.334 16.390 26.282 1.00 73.81 75 GLY A CA 1
ATOM 614 C C . GLY A 1 75 ? -27.667 15.753 25.867 1.00 73.81 75 GLY A C 1
ATOM 615 O O . GLY A 1 75 ? -28.726 16.216 26.286 1.00 73.81 75 GLY A O 1
ATOM 616 N N . GLY A 1 76 ? -27.639 14.733 25.001 1.00 76.12 76 GLY A N 1
ATOM 617 C CA . GLY A 1 76 ? -28.835 14.130 24.417 1.00 76.12 76 GLY A CA 1
ATOM 618 C C . GLY A 1 76 ? -28.553 13.398 23.105 1.00 76.12 76 GLY A C 1
ATOM 619 O O . GLY A 1 76 ? -27.430 13.003 22.814 1.00 76.12 76 GLY A O 1
ATOM 620 N N . THR A 1 77 ? -29.583 13.186 22.285 1.00 80.81 77 THR A N 1
ATOM 621 C CA . THR A 1 77 ? -29.403 12.551 20.971 1.00 80.81 77 THR A CA 1
ATOM 622 C C . THR A 1 77 ? -28.651 13.496 20.033 1.00 80.81 77 THR A C 1
ATOM 624 O O . THR A 1 77 ? -29.223 14.488 19.588 1.00 80.81 77 THR A O 1
ATOM 627 N N . PHE A 1 78 ? -27.407 13.158 19.691 1.00 77.75 78 PHE A N 1
ATOM 628 C CA . PHE A 1 78 ? -26.541 13.931 18.793 1.00 77.75 78 PHE A CA 1
ATOM 629 C C . PHE A 1 78 ? -27.243 14.309 17.482 1.00 77.75 78 PHE A C 1
ATOM 631 O O . PHE A 1 78 ? -27.284 15.473 17.104 1.00 77.75 78 PHE A O 1
ATOM 638 N N . MET A 1 79 ? -27.939 13.347 16.871 1.00 78.25 79 MET A N 1
ATOM 639 C CA . MET A 1 79 ? -28.652 13.519 15.598 1.00 78.25 79 MET A CA 1
ATOM 640 C C . MET A 1 79 ? -29.879 14.450 15.657 1.00 78.25 79 MET A C 1
ATOM 642 O O . MET A 1 79 ? -30.529 14.657 14.637 1.00 78.25 79 MET A O 1
ATOM 646 N N . LYS A 1 80 ? -30.238 14.991 16.831 1.00 73.25 80 LYS A N 1
ATOM 647 C CA . LYS A 1 80 ? -31.299 16.005 16.976 1.00 73.25 80 LYS A CA 1
ATOM 648 C C . LYS A 1 80 ? -30.770 17.446 16.938 1.00 73.25 80 LYS A C 1
ATOM 650 O O . LYS A 1 80 ? -31.582 18.368 16.973 1.00 73.25 80 LYS A O 1
ATOM 655 N N . ARG A 1 81 ? -29.448 17.645 16.913 1.00 71.25 81 ARG A N 1
ATOM 656 C CA . ARG A 1 81 ? -28.812 18.970 16.863 1.00 71.25 81 ARG A CA 1
ATOM 657 C C . ARG A 1 81 ? -28.742 19.528 15.441 1.00 71.25 81 ARG A C 1
ATOM 659 O O . ARG A 1 81 ? -28.975 18.811 14.467 1.00 71.25 81 ARG A O 1
ATOM 666 N N . ARG A 1 82 ? -28.462 20.832 15.334 1.00 73.81 82 ARG A N 1
ATOM 667 C CA . ARG A 1 82 ? -28.216 21.488 14.040 1.00 73.81 82 ARG A CA 1
ATOM 668 C C . ARG A 1 82 ? -26.897 20.990 13.450 1.00 73.81 82 ARG A C 1
ATOM 670 O O . ARG A 1 82 ? -26.002 20.598 14.190 1.00 73.81 82 ARG A O 1
ATOM 677 N N . LEU A 1 83 ? -26.788 21.004 12.125 1.00 67.38 83 LEU A N 1
ATOM 678 C CA . LEU A 1 83 ? -25.622 20.493 11.401 1.00 67.38 83 LEU A CA 1
ATOM 679 C C . LEU A 1 83 ? -24.320 21.154 11.870 1.00 67.38 83 LEU A C 1
ATOM 681 O O . LEU A 1 83 ? -23.345 20.465 12.138 1.00 67.38 83 LEU A O 1
ATOM 685 N N . GLU A 1 84 ? -24.345 22.473 12.020 1.00 70.06 84 GLU A N 1
ATOM 686 C CA . GLU A 1 84 ? -23.191 23.275 12.419 1.00 70.06 84 GLU A CA 1
ATOM 687 C C . GLU A 1 84 ? -22.722 22.890 13.833 1.00 70.06 84 GLU A C 1
ATOM 689 O O . GLU A 1 84 ? -21.533 22.742 14.089 1.00 70.06 84 GLU A O 1
ATOM 694 N N . GLU A 1 85 ? -23.667 22.607 14.735 1.00 74.50 85 GLU A N 1
ATOM 695 C CA . GLU A 1 85 ? -23.374 22.144 16.097 1.00 74.50 85 GLU A CA 1
ATOM 696 C C . GLU A 1 85 ? -22.808 20.716 16.125 1.00 74.50 85 GLU A C 1
ATOM 698 O O . GLU A 1 85 ? -22.100 20.353 17.066 1.00 74.50 85 GLU A O 1
ATOM 703 N N . CYS A 1 86 ? -23.148 19.888 15.133 1.00 78.00 86 CYS A N 1
ATOM 704 C CA . CYS A 1 86 ? -22.630 18.530 14.999 1.00 78.00 86 CYS A CA 1
ATOM 705 C C . CYS A 1 86 ? -21.179 18.531 14.508 1.00 78.00 86 CYS A C 1
ATOM 707 O O . CYS A 1 86 ? -20.353 17.826 15.093 1.00 78.00 86 CYS A O 1
ATOM 709 N N . ASP A 1 87 ? -20.880 19.327 13.479 1.00 77.56 87 ASP A N 1
ATOM 710 C CA . ASP A 1 87 ? -19.525 19.507 12.947 1.00 77.56 87 ASP A CA 1
ATOM 711 C C . ASP A 1 87 ? -18.596 20.081 14.023 1.00 77.56 87 ASP A C 1
ATOM 713 O O . ASP A 1 87 ? -17.564 19.483 14.336 1.00 77.56 87 ASP A O 1
ATOM 717 N N . ASP A 1 88 ? -19.016 21.168 14.679 1.00 81.38 88 ASP A N 1
ATOM 718 C CA . ASP A 1 88 ? -18.247 21.802 15.750 1.00 81.38 88 ASP A CA 1
ATOM 719 C C . ASP A 1 88 ? -18.000 20.842 16.920 1.00 81.38 88 ASP A C 1
ATOM 721 O O . ASP A 1 88 ? -16.920 20.835 17.511 1.00 81.38 88 ASP A O 1
ATOM 725 N N . LEU A 1 89 ? -18.979 20.008 17.290 1.00 82.50 89 LEU A N 1
ATOM 726 C CA . LEU A 1 89 ? -18.809 19.057 18.387 1.00 82.50 89 LEU A CA 1
ATOM 727 C C . LEU A 1 89 ? -17.785 17.969 18.043 1.00 82.50 89 LEU A C 1
ATOM 729 O O . LEU A 1 89 ? -16.947 17.645 18.886 1.00 82.50 89 LEU A O 1
ATOM 733 N N . ILE A 1 90 ? -17.828 17.419 16.827 1.00 82.56 90 ILE A N 1
ATOM 734 C CA . ILE A 1 90 ? -16.861 16.406 16.390 1.00 82.56 90 ILE A CA 1
ATOM 735 C C . ILE A 1 90 ? -15.459 17.024 16.299 1.00 82.56 90 ILE A C 1
ATOM 737 O O . ILE A 1 90 ? -14.509 16.449 16.831 1.00 82.56 90 ILE A O 1
ATOM 741 N N . GLU A 1 91 ? -15.315 18.212 15.712 1.00 81.25 91 GLU A N 1
ATOM 742 C CA . GLU A 1 91 ? -14.032 18.928 15.649 1.00 81.25 91 GLU A CA 1
ATOM 743 C C . GLU A 1 91 ? -13.478 19.218 17.054 1.00 81.25 91 GLU A C 1
ATOM 745 O O . GLU A 1 91 ? -12.321 18.921 17.348 1.00 81.25 91 GLU A O 1
ATOM 750 N N . ASN A 1 92 ? -14.315 19.667 17.991 1.00 82.62 92 ASN A N 1
ATOM 751 C CA . ASN A 1 92 ? -13.891 19.895 19.375 1.00 82.62 92 ASN A CA 1
ATOM 752 C C . ASN A 1 92 ? -13.483 18.598 20.099 1.00 82.62 92 ASN A C 1
ATOM 754 O O . ASN A 1 92 ? -12.496 18.573 20.839 1.00 82.62 92 ASN A O 1
ATOM 758 N N . MET A 1 93 ? -14.214 17.496 19.897 1.00 78.81 93 MET A N 1
ATOM 759 C CA . MET A 1 93 ? -13.872 16.198 20.495 1.00 78.81 93 MET A CA 1
ATOM 760 C C . MET A 1 93 ? -12.558 15.642 19.939 1.00 78.81 93 MET A C 1
ATOM 762 O O . MET A 1 93 ? -11.755 15.076 20.684 1.00 78.81 93 MET A O 1
ATOM 766 N N . THR A 1 94 ? -12.326 15.824 18.642 1.00 80.19 94 THR A N 1
ATOM 767 C CA . THR A 1 94 ? -11.128 15.340 17.950 1.00 80.19 94 THR A CA 1
ATOM 768 C C . THR A 1 94 ? -9.904 16.223 18.234 1.0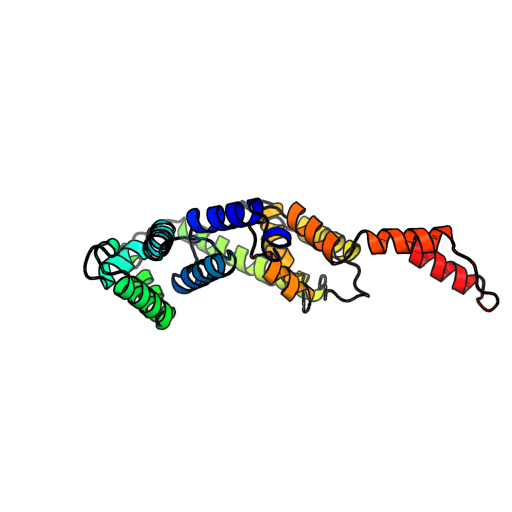0 80.19 94 THR A C 1
ATOM 770 O O . THR A 1 94 ? -8.809 15.690 18.412 1.00 80.19 94 THR A O 1
ATOM 773 N N . ALA A 1 95 ? -10.075 17.533 18.441 1.00 75.38 95 ALA A N 1
ATOM 774 C CA . ALA A 1 95 ? -9.018 18.445 18.893 1.00 75.38 95 ALA A CA 1
ATOM 775 C C . ALA A 1 95 ? -8.470 18.103 20.296 1.00 75.38 95 ALA A C 1
ATOM 777 O O . ALA A 1 95 ? -7.299 18.346 20.595 1.00 75.38 95 ALA A O 1
ATOM 778 N N . HIS A 1 96 ? -9.287 17.478 21.149 1.00 65.12 96 HIS A N 1
ATOM 779 C CA . HIS A 1 96 ? -8.914 17.044 22.499 1.00 65.12 96 HIS A CA 1
ATOM 780 C C . HIS A 1 96 ? -8.766 15.513 22.622 1.00 65.12 96 HIS A C 1
ATOM 782 O O . HIS A 1 96 ? -9.084 14.946 23.672 1.00 65.12 96 HIS A O 1
ATOM 788 N N . HIS A 1 97 ? -8.266 14.828 21.580 1.00 65.12 97 HIS A N 1
ATOM 789 C CA . HIS A 1 97 ? -8.261 13.353 21.504 1.00 65.12 97 HIS A CA 1
ATOM 790 C C . HIS A 1 97 ? -7.616 12.648 22.722 1.00 65.12 97 HIS A C 1
ATOM 792 O O . HIS A 1 97 ? -8.153 11.661 23.218 1.00 65.12 97 HIS A O 1
ATOM 798 N N . ASN A 1 98 ? -6.542 13.216 23.293 1.00 57.34 98 ASN A N 1
ATOM 799 C CA . ASN A 1 98 ? -5.862 12.673 24.480 1.00 57.34 98 ASN A CA 1
ATOM 800 C C . ASN A 1 98 ? -6.756 12.624 25.740 1.00 57.34 98 ASN A C 1
ATOM 802 O O . ASN A 1 98 ? -6.547 11.790 26.621 1.00 57.34 98 ASN A O 1
ATOM 806 N N . TYR A 1 99 ? -7.738 13.524 25.864 1.00 54.84 99 TYR A N 1
ATOM 807 C CA . TYR A 1 99 ? -8.605 13.628 27.043 1.00 54.84 99 TYR A CA 1
ATOM 808 C C . TYR A 1 99 ? -9.752 12.610 26.996 1.00 54.84 99 TYR A C 1
ATOM 810 O O . TYR A 1 99 ? -10.042 11.936 27.989 1.00 54.84 99 TYR A O 1
ATOM 818 N N . TRP A 1 100 ? -10.369 12.452 25.825 1.00 53.97 100 TRP A N 1
ATOM 819 C CA . TRP A 1 100 ? -11.554 11.614 25.657 1.00 53.97 100 TRP A CA 1
ATOM 820 C C . TRP A 1 100 ? -11.227 10.122 25.581 1.00 53.97 100 TRP A C 1
ATOM 822 O O . TRP A 1 100 ? -11.912 9.335 26.239 1.00 53.97 100 TRP A O 1
ATOM 832 N N . ASP A 1 101 ? -10.130 9.737 24.923 1.00 56.16 101 ASP A N 1
ATOM 833 C CA . ASP A 1 101 ? -9.683 8.336 24.878 1.00 56.16 101 ASP A CA 1
ATOM 834 C C . ASP A 1 101 ? -9.246 7.835 26.273 1.00 56.16 101 ASP A C 1
ATOM 836 O O . ASP A 1 101 ? -9.499 6.688 26.649 1.00 56.16 101 ASP A O 1
ATOM 840 N N . THR A 1 102 ? -8.692 8.726 27.107 1.00 49.72 102 THR A N 1
ATOM 841 C CA . THR A 1 102 ? -8.332 8.425 28.506 1.00 49.72 102 THR A CA 1
ATOM 842 C C . THR A 1 102 ? -9.567 8.308 29.410 1.00 49.72 102 THR A C 1
ATOM 844 O O . THR A 1 102 ? -9.605 7.476 30.320 1.00 49.72 102 THR A O 1
ATOM 847 N N . SER A 1 103 ? -10.611 9.110 29.166 1.00 49.09 103 SER A N 1
ATOM 848 C CA . SER A 1 103 ? -11.883 9.006 29.898 1.00 49.09 103 SER A CA 1
ATOM 849 C C . SER A 1 103 ? -12.630 7.699 29.591 1.00 49.09 103 SER A C 1
ATOM 851 O O . SER A 1 103 ? -13.262 7.129 30.482 1.00 49.09 103 SER A O 1
ATOM 853 N N . ALA A 1 104 ? -12.473 7.171 28.372 1.00 45.91 104 ALA A N 1
ATOM 854 C CA . ALA A 1 104 ? -13.064 5.910 27.933 1.00 45.91 104 ALA A CA 1
ATOM 855 C C . ALA A 1 104 ? -12.420 4.677 28.597 1.00 45.91 104 ALA A C 1
ATOM 857 O O . ALA A 1 104 ? -13.115 3.696 28.856 1.00 45.91 104 ALA A O 1
ATOM 858 N N . GLN A 1 105 ? -11.133 4.733 28.967 1.00 46.81 105 GLN A N 1
ATOM 859 C CA . GLN A 1 105 ? -10.478 3.658 29.733 1.00 46.81 105 GLN A CA 1
ATOM 860 C C . GLN A 1 105 ? -10.976 3.551 31.183 1.00 46.81 105 GLN A C 1
ATOM 862 O O . GLN A 1 105 ? -10.880 2.489 31.798 1.00 46.81 105 GLN A O 1
ATOM 867 N N . ARG A 1 106 ? -11.538 4.625 31.758 1.00 41.22 106 ARG A N 1
ATOM 868 C CA . ARG A 1 106 ? -12.021 4.607 33.151 1.00 41.22 106 ARG A CA 1
ATOM 869 C C . ARG A 1 106 ? -13.302 3.796 33.354 1.00 41.22 106 ARG A C 1
ATOM 871 O O . ARG A 1 106 ? -13.584 3.439 34.493 1.00 41.22 106 ARG A O 1
ATOM 878 N N . PHE A 1 107 ? -14.033 3.456 32.291 1.00 40.50 107 PHE A N 1
ATOM 879 C CA . PHE A 1 107 ? -15.244 2.631 32.388 1.00 40.50 107 PHE A CA 1
ATOM 880 C C . PHE A 1 107 ? -14.981 1.116 32.421 1.00 40.50 107 PHE A C 1
ATOM 882 O O . PHE A 1 107 ? -15.871 0.373 32.821 1.00 40.50 107 PHE A O 1
ATOM 889 N N . GLU A 1 108 ? -13.775 0.644 32.083 1.00 43.28 108 GLU A N 1
ATOM 890 C CA . GLU A 1 108 ? -13.419 -0.787 32.180 1.00 43.28 108 GLU A CA 1
ATOM 891 C C . GLU A 1 108 ? -12.741 -1.155 33.513 1.00 43.28 108 GLU A C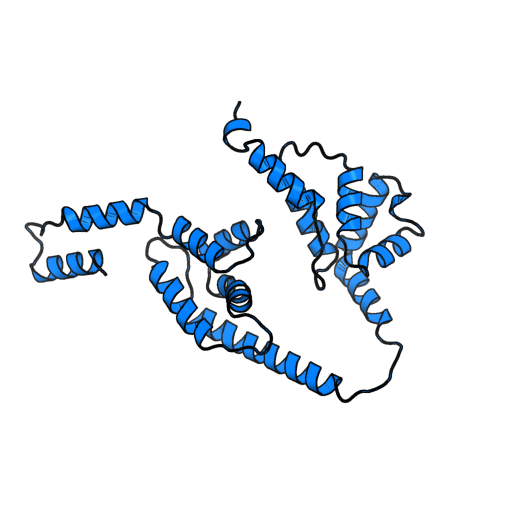 1
ATOM 893 O O . GLU A 1 108 ? -12.697 -2.325 33.886 1.00 43.28 108 GLU A O 1
ATOM 898 N N . SER A 1 109 ? -12.279 -0.173 34.295 1.00 41.53 109 SER A N 1
ATOM 899 C CA . SER A 1 109 ? -11.547 -0.421 35.551 1.00 41.53 109 SER A CA 1
ATOM 900 C C . SER A 1 109 ? -12.439 -0.626 36.787 1.00 41.53 109 SER A C 1
ATOM 902 O O . SER A 1 109 ? -11.951 -0.590 37.915 1.00 41.53 109 SER A O 1
ATOM 904 N N . SER A 1 110 ? -13.747 -0.840 36.619 1.00 44.75 110 SER A N 1
ATOM 905 C CA . SER A 1 110 ? -14.661 -1.135 37.735 1.00 44.75 110 SER A CA 1
ATOM 906 C C . SER A 1 110 ? -15.640 -2.263 37.425 1.00 44.75 110 SER A C 1
ATOM 908 O O . SER A 1 110 ? -16.850 -2.087 37.458 1.00 44.75 110 SER A O 1
ATOM 910 N N . SER A 1 111 ? -15.100 -3.458 37.197 1.00 40.06 111 SER A N 1
ATOM 911 C CA . SER A 1 111 ? -15.697 -4.696 37.715 1.00 40.06 111 SER A CA 1
ATOM 912 C C . SER A 1 111 ? -14.669 -5.825 37.646 1.00 40.06 111 SER A C 1
ATOM 914 O O . SER A 1 111 ? -14.460 -6.444 36.605 1.00 40.06 111 SER A O 1
ATOM 916 N N . SER A 1 112 ? -13.996 -6.064 38.766 1.00 52.50 112 SER A N 1
ATOM 917 C CA . SER A 1 112 ? -13.090 -7.192 38.972 1.00 52.50 112 SER A CA 1
ATOM 918 C C . SER A 1 112 ? -13.828 -8.532 38.874 1.00 52.50 112 SER A C 1
ATOM 920 O O . SER A 1 112 ? -14.954 -8.634 39.353 1.00 52.50 112 SER A O 1
ATOM 922 N N . ILE A 1 113 ? -13.169 -9.570 38.346 1.00 42.78 113 ILE A N 1
ATOM 923 C CA . ILE A 1 113 ? -12.809 -10.821 39.051 1.00 42.78 113 ILE A CA 1
ATOM 924 C C . ILE A 1 113 ? -12.033 -11.729 38.073 1.00 42.78 113 ILE A C 1
ATOM 926 O O . ILE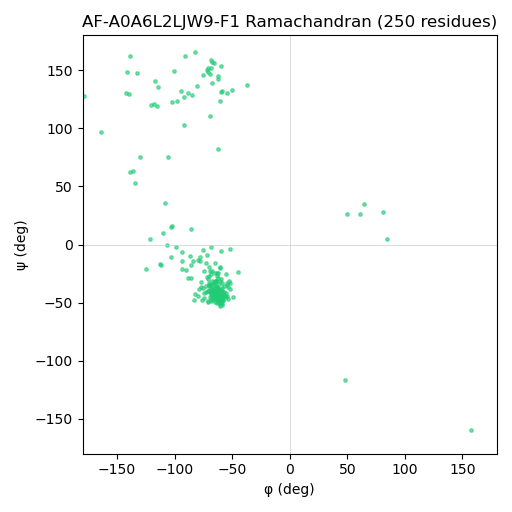 A 1 113 ? -12.454 -12.007 36.955 1.00 42.78 113 ILE A O 1
ATOM 930 N N . THR A 1 114 ? -10.869 -12.165 38.547 1.00 51.97 114 THR A N 1
ATOM 931 C CA . THR A 1 114 ? -9.853 -13.057 37.966 1.00 51.97 114 THR A CA 1
ATOM 932 C C . THR A 1 114 ? -10.351 -14.235 37.120 1.00 51.97 114 THR A C 1
ATOM 934 O O . THR A 1 114 ? -11.164 -15.033 37.584 1.00 51.97 114 THR A O 1
ATOM 937 N N . SER A 1 115 ? -9.693 -14.484 35.977 1.00 39.62 115 SER A N 1
ATOM 938 C CA . SER A 1 115 ? -9.539 -15.844 35.440 1.00 39.62 115 SER A CA 1
ATOM 939 C C . SER A 1 115 ? -8.145 -16.055 34.829 1.00 39.62 115 SER A C 1
ATOM 941 O O . SER A 1 115 ? -7.542 -15.142 34.274 1.00 39.62 115 SER A O 1
ATOM 943 N N . SER A 1 116 ? -7.639 -17.291 34.896 1.00 45.19 116 SER A N 1
ATOM 944 C CA . SER A 1 116 ? -6.369 -17.780 34.315 1.00 45.19 116 SER A CA 1
ATOM 945 C C . SER A 1 116 ? -6.168 -17.486 32.807 1.00 45.19 116 SER A C 1
ATOM 947 O O . SER A 1 116 ? -5.125 -17.824 32.241 1.00 45.19 116 SER A O 1
ATOM 949 N N . SER A 1 117 ? -7.160 -16.897 32.146 1.00 44.84 117 SER A N 1
ATOM 950 C CA . SER A 1 117 ? -7.157 -16.416 30.764 1.00 44.84 117 SER A CA 1
ATOM 951 C C . SER A 1 117 ? -6.270 -15.182 30.582 1.00 44.84 117 SER A C 1
ATOM 953 O O . SER A 1 117 ? -5.609 -15.049 29.552 1.00 44.84 117 SER A O 1
ATOM 955 N N . ASP A 1 118 ? -6.212 -14.304 31.588 1.00 46.09 118 ASP A N 1
ATOM 956 C CA . ASP A 1 118 ? -5.570 -12.992 31.463 1.00 46.09 118 ASP A CA 1
ATOM 957 C C . ASP A 1 118 ? -4.053 -13.092 31.345 1.00 46.09 118 ASP A C 1
ATOM 959 O O . ASP A 1 118 ? -3.451 -12.354 30.566 1.00 46.09 118 ASP A O 1
ATOM 963 N N . THR A 1 119 ? -3.434 -14.057 32.030 1.00 44.78 119 THR A N 1
ATOM 964 C CA . THR A 1 119 ? -1.991 -14.336 31.942 1.00 44.78 119 THR A CA 1
ATOM 965 C C . THR A 1 119 ? -1.594 -14.925 30.590 1.00 44.78 119 THR A C 1
ATOM 967 O O . THR A 1 119 ? -0.538 -14.587 30.060 1.00 44.78 119 THR A O 1
ATOM 970 N N . LYS A 1 120 ? -2.451 -15.751 29.974 1.00 42.44 120 LYS A N 1
ATOM 971 C CA . LYS A 1 120 ? -2.230 -16.258 28.608 1.00 42.44 120 LYS A CA 1
ATOM 972 C C . LYS A 1 120 ? -2.406 -15.161 27.563 1.00 42.44 120 LYS A C 1
ATOM 974 O O . LYS A 1 120 ? -1.614 -15.094 26.631 1.00 42.44 120 LYS A O 1
ATOM 979 N N . ILE A 1 121 ? -3.397 -14.283 27.727 1.00 42.75 121 ILE A N 1
ATOM 980 C CA . ILE A 1 121 ? -3.643 -13.158 26.813 1.00 42.75 121 ILE A CA 1
ATOM 981 C C . ILE A 1 121 ? -2.527 -12.109 26.923 1.00 42.75 121 ILE A C 1
ATOM 983 O O . ILE A 1 121 ? -2.061 -11.616 25.898 1.00 42.75 121 ILE A O 1
ATOM 987 N N . THR A 1 122 ? -2.038 -11.793 28.127 1.00 49.12 122 THR A N 1
ATOM 988 C CA . THR A 1 122 ? -0.879 -10.892 28.297 1.00 49.12 122 THR A CA 1
ATOM 989 C C . THR A 1 122 ? 0.418 -11.507 27.778 1.00 49.12 122 THR A C 1
ATOM 991 O O . THR A 1 122 ? 1.175 -10.808 27.107 1.00 49.12 122 THR A O 1
ATOM 994 N N . ALA A 1 123 ? 0.659 -12.804 27.997 1.00 48.47 123 ALA A N 1
ATOM 995 C CA . ALA A 1 123 ? 1.816 -13.500 27.429 1.00 48.47 123 ALA A CA 1
ATOM 996 C C . ALA A 1 123 ? 1.762 -13.565 25.892 1.00 48.47 123 ALA A C 1
ATOM 998 O O . ALA A 1 123 ? 2.763 -13.291 25.236 1.00 48.47 123 ALA A O 1
ATOM 999 N N . LEU A 1 124 ? 0.588 -13.836 25.309 1.00 44.75 124 LEU A N 1
ATOM 1000 C CA . LEU A 1 124 ? 0.376 -13.795 23.858 1.00 44.75 124 LEU A CA 1
ATOM 1001 C C . LEU A 1 124 ? 0.598 -12.391 23.290 1.00 44.75 124 LEU A C 1
ATOM 1003 O O . LEU A 1 124 ? 1.278 -12.255 22.279 1.00 44.75 124 LEU A O 1
ATOM 1007 N N . LYS A 1 125 ? 0.094 -11.339 23.947 1.00 48.28 125 LYS A N 1
ATOM 1008 C CA . LYS A 1 125 ? 0.339 -9.943 23.541 1.00 48.28 125 LYS A CA 1
ATOM 1009 C C . LYS A 1 125 ? 1.826 -9.573 23.614 1.00 48.28 125 LYS A C 1
ATOM 1011 O O . LYS A 1 125 ? 2.326 -8.896 22.719 1.00 48.28 125 LYS A O 1
ATOM 1016 N N . ALA A 1 126 ? 2.537 -10.032 24.643 1.00 53.81 126 ALA A N 1
ATOM 1017 C CA . ALA A 1 126 ? 3.970 -9.797 24.801 1.00 53.81 126 ALA A CA 1
ATOM 1018 C C . ALA A 1 126 ? 4.804 -10.542 23.743 1.00 53.81 126 ALA A C 1
ATOM 1020 O O . ALA A 1 126 ? 5.710 -9.948 23.160 1.00 53.81 126 ALA A O 1
ATOM 1021 N N . GLU A 1 127 ? 4.470 -11.800 23.442 1.00 56.97 127 GLU A N 1
ATOM 1022 C CA . GLU A 1 127 ? 5.096 -12.566 22.357 1.00 56.97 127 GLU A CA 1
ATOM 1023 C C . GLU A 1 127 ? 4.798 -11.942 20.989 1.00 56.97 127 GLU A C 1
ATOM 1025 O O . GLU A 1 127 ? 5.720 -11.736 20.205 1.00 56.97 127 GLU A O 1
ATOM 1030 N N . MET A 1 128 ? 3.557 -11.515 20.735 1.00 54.84 128 MET A N 1
ATOM 1031 C CA . MET A 1 128 ? 3.178 -10.800 19.512 1.00 54.84 128 MET A CA 1
ATOM 1032 C C . MET A 1 128 ? 3.991 -9.510 19.342 1.00 54.84 128 MET A C 1
ATOM 1034 O O . MET A 1 128 ? 4.518 -9.255 18.265 1.00 54.84 128 MET A O 1
ATOM 1038 N N . ALA A 1 129 ? 4.164 -8.717 20.406 1.00 59.59 129 ALA A N 1
ATOM 1039 C CA . ALA A 1 129 ? 4.962 -7.489 20.382 1.00 59.59 129 ALA A CA 1
ATOM 1040 C C . ALA A 1 129 ? 6.465 -7.755 20.174 1.00 59.59 129 ALA A C 1
ATOM 1042 O O . ALA A 1 129 ? 7.154 -6.985 19.501 1.00 59.59 129 ALA A O 1
ATOM 1043 N N . LYS A 1 130 ? 6.983 -8.855 20.728 1.00 62.34 130 LYS A N 1
ATOM 1044 C CA . LYS A 1 130 ? 8.391 -9.258 20.610 1.00 62.34 130 LYS A CA 1
ATOM 1045 C C . LYS A 1 130 ? 8.706 -9.820 19.222 1.00 62.34 130 LYS A C 1
ATOM 1047 O O . LYS A 1 130 ? 9.723 -9.445 18.636 1.00 62.34 130 LYS A O 1
ATOM 1052 N N . ILE A 1 131 ? 7.805 -10.640 18.675 1.00 60.19 131 ILE A N 1
ATOM 1053 C CA . ILE A 1 131 ? 7.817 -11.101 17.282 1.00 60.19 131 ILE A CA 1
ATOM 1054 C C . ILE A 1 131 ? 7.740 -9.889 16.353 1.00 60.19 131 ILE A C 1
ATOM 1056 O O . ILE A 1 131 ? 8.602 -9.751 15.489 1.00 60.19 131 ILE A O 1
ATOM 1060 N N . ASN A 1 132 ? 6.811 -8.957 16.599 1.00 63.75 132 ASN A N 1
ATOM 1061 C CA . ASN A 1 132 ? 6.662 -7.734 15.811 1.00 63.75 132 ASN A CA 1
ATOM 1062 C C . ASN A 1 132 ? 7.957 -6.900 15.812 1.00 63.75 132 ASN A C 1
ATOM 1064 O O . ASN A 1 132 ? 8.478 -6.554 14.759 1.00 63.75 132 ASN A O 1
ATOM 1068 N N . LYS A 1 133 ? 8.582 -6.669 16.974 1.00 67.12 133 LYS A N 1
ATOM 1069 C CA . LYS A 1 133 ? 9.834 -5.893 17.067 1.00 67.12 133 LYS A CA 1
ATOM 1070 C C . LYS A 1 133 ? 11.021 -6.549 16.348 1.00 67.12 133 LYS A C 1
ATOM 1072 O O . LYS A 1 133 ? 11.788 -5.859 15.676 1.00 67.12 133 LYS A O 1
ATOM 1077 N N . ASN A 1 134 ? 11.200 -7.864 16.485 1.00 66.62 134 ASN A N 1
ATOM 1078 C CA . ASN A 1 134 ? 12.294 -8.579 15.819 1.00 66.62 134 ASN A CA 1
ATOM 1079 C C . ASN A 1 134 ? 12.101 -8.632 14.302 1.00 66.62 134 ASN A C 1
ATOM 1081 O O . ASN A 1 134 ? 13.062 -8.465 13.554 1.00 66.62 134 ASN A O 1
ATOM 1085 N N . LEU A 1 135 ? 10.861 -8.818 13.866 1.00 66.00 135 LEU A N 1
ATOM 1086 C CA . LEU A 1 135 ? 10.472 -8.869 12.467 1.00 66.00 135 LEU A CA 1
ATOM 1087 C C . LEU A 1 135 ? 10.632 -7.520 11.770 1.00 66.00 135 LEU A C 1
ATOM 1089 O O . LEU A 1 135 ? 11.256 -7.436 10.715 1.00 66.00 135 LEU A O 1
ATOM 1093 N N . MET A 1 136 ? 10.175 -6.454 12.421 1.00 68.75 136 MET A N 1
ATOM 1094 C CA . MET A 1 136 ? 10.396 -5.082 11.977 1.00 68.75 136 MET A CA 1
ATOM 1095 C C . MET A 1 136 ? 11.884 -4.783 11.787 1.00 68.75 136 MET A C 1
ATOM 1097 O O . MET A 1 136 ? 12.276 -4.218 10.771 1.00 68.75 136 MET A O 1
ATOM 1101 N N . ARG A 1 137 ? 12.733 -5.252 12.709 1.00 69.25 137 ARG A N 1
ATOM 1102 C CA . ARG A 1 137 ? 14.190 -5.111 12.598 1.00 69.25 137 ARG A CA 1
ATOM 1103 C C . ARG A 1 137 ? 14.778 -5.901 11.421 1.00 69.25 137 ARG A C 1
ATOM 1105 O O . ARG A 1 137 ? 15.686 -5.409 10.760 1.00 69.25 137 ARG A O 1
ATOM 1112 N N . VAL A 1 138 ? 14.291 -7.114 11.147 1.00 69.19 138 VAL A N 1
ATOM 1113 C CA . VAL A 1 138 ? 14.748 -7.915 9.994 1.00 69.19 138 VAL A CA 1
ATOM 1114 C C . VAL A 1 138 ? 14.338 -7.255 8.677 1.00 69.19 138 VAL A C 1
ATOM 1116 O O . VAL A 1 138 ? 15.171 -7.151 7.779 1.00 69.19 138 VAL A O 1
ATOM 1119 N N . LEU A 1 139 ? 13.108 -6.746 8.567 1.00 70.69 139 LEU A N 1
ATOM 1120 C CA . LEU A 1 139 ? 12.629 -6.041 7.372 1.00 70.69 139 LEU A CA 1
ATOM 1121 C C . LEU A 1 139 ? 13.414 -4.747 7.129 1.00 70.69 139 LEU A C 1
ATOM 1123 O O . LEU A 1 139 ? 13.897 -4.530 6.020 1.00 70.69 139 LEU A O 1
ATOM 1127 N N . GLN A 1 140 ? 13.647 -3.960 8.182 1.00 67.94 140 GLN A N 1
ATOM 1128 C CA . GLN A 1 140 ? 14.432 -2.725 8.112 1.00 67.94 140 GLN A CA 1
ATOM 1129 C C . GLN A 1 140 ? 15.905 -2.957 7.751 1.00 67.94 140 GLN A C 1
ATOM 1131 O O . GLN A 1 140 ? 16.498 -2.116 7.090 1.00 67.94 140 GLN A O 1
ATOM 1136 N N . ASN A 1 141 ? 16.501 -4.084 8.147 1.00 67.56 141 ASN A N 1
ATOM 1137 C CA . ASN A 1 141 ? 17.921 -4.341 7.887 1.00 67.56 141 ASN A CA 1
ATOM 1138 C C . ASN A 1 141 ? 18.184 -5.133 6.601 1.00 67.56 141 ASN A C 1
ATOM 1140 O O . ASN A 1 141 ? 19.311 -5.134 6.113 1.00 67.56 141 ASN A O 1
ATOM 1144 N N . SER A 1 142 ? 17.192 -5.861 6.079 1.00 66.50 142 SER A N 1
ATOM 1145 C CA . SER A 1 142 ? 17.413 -6.803 4.976 1.00 66.50 142 SER A CA 1
ATOM 1146 C C . SER A 1 142 ? 16.523 -6.583 3.758 1.00 66.50 142 SER A C 1
ATOM 1148 O O . SER A 1 142 ? 16.913 -7.015 2.680 1.00 66.50 142 SER A O 1
ATOM 1150 N N . CYS A 1 143 ? 15.375 -5.916 3.868 1.00 69.94 143 CYS A N 1
ATOM 1151 C CA . CYS A 1 143 ? 14.391 -5.822 2.785 1.00 69.94 143 CYS A CA 1
ATOM 1152 C C . CYS A 1 143 ? 13.890 -4.385 2.625 1.00 69.94 143 CYS A C 1
ATOM 1154 O O . CYS A 1 143 ? 12.690 -4.164 2.700 1.00 69.94 143 CYS A O 1
ATOM 1156 N N . GLN A 1 144 ? 14.790 -3.409 2.473 1.00 83.81 144 GLN A N 1
ATOM 1157 C CA . GLN A 1 144 ? 14.402 -2.025 2.192 1.00 83.81 144 GLN A CA 1
ATOM 1158 C C . GLN A 1 144 ? 14.364 -1.763 0.688 1.00 83.81 144 GLN A C 1
ATOM 1160 O O . GLN A 1 144 ? 15.356 -1.979 -0.006 1.00 83.81 144 GLN A O 1
ATOM 1165 N N . PHE A 1 145 ? 13.238 -1.238 0.215 1.00 89.62 145 PHE A N 1
ATOM 1166 C CA . PHE A 1 145 ? 13.050 -0.795 -1.162 1.00 89.62 145 PHE A CA 1
ATOM 1167 C C . PHE A 1 145 ? 12.768 0.705 -1.203 1.00 89.62 145 PHE A C 1
ATOM 1169 O O . PHE A 1 145 ? 11.809 1.170 -0.584 1.00 89.62 145 PHE A O 1
ATOM 1176 N N . HIS A 1 146 ? 13.603 1.468 -1.909 1.00 86.12 146 HIS A N 1
ATOM 1177 C CA . HIS A 1 146 ? 13.569 2.933 -1.896 1.00 86.12 146 HIS A CA 1
ATOM 1178 C C . HIS A 1 146 ? 12.642 3.498 -2.976 1.00 86.12 146 HIS A C 1
ATOM 1180 O O . HIS A 1 146 ? 12.146 4.621 -2.846 1.00 86.12 146 HIS A O 1
ATOM 1186 N N . GLY A 1 147 ? 12.376 2.713 -4.021 1.00 85.06 147 GLY A N 1
ATOM 1187 C CA . GLY A 1 147 ? 11.597 3.118 -5.183 1.00 85.06 147 GLY A CA 1
ATOM 1188 C C . GLY A 1 147 ? 12.405 3.927 -6.194 1.00 85.06 147 GLY A C 1
ATOM 1189 O O . GLY A 1 147 ? 11.828 4.771 -6.882 1.00 85.06 147 GLY A O 1
ATOM 1190 N N . LEU A 1 148 ? 13.722 3.709 -6.259 1.00 84.25 148 LEU A N 1
ATOM 1191 C CA . LEU A 1 148 ? 14.630 4.354 -7.210 1.00 84.25 148 LEU A CA 1
ATOM 1192 C C . LEU A 1 148 ? 14.776 3.528 -8.497 1.00 84.25 148 LEU A C 1
ATOM 1194 O O . LEU A 1 148 ? 14.489 2.337 -8.522 1.00 84.25 148 LEU A O 1
ATOM 1198 N N . SER A 1 149 ? 15.263 4.147 -9.577 1.00 70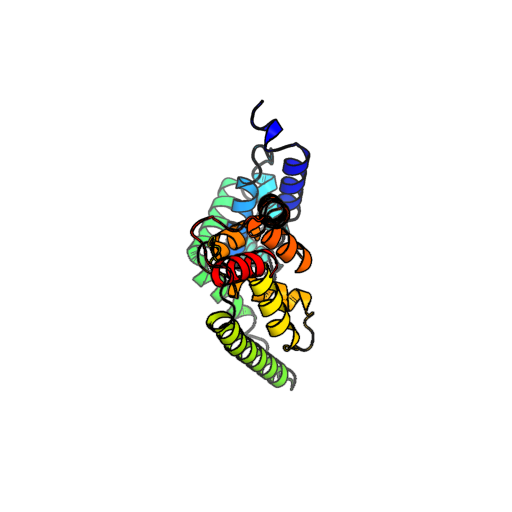.19 149 SER A N 1
ATOM 1199 C CA . SER A 1 149 ? 15.411 3.498 -10.893 1.00 70.19 149 SER A CA 1
ATOM 1200 C C . SER A 1 149 ? 16.425 2.349 -10.937 1.00 70.19 149 SER A C 1
ATOM 1202 O O . SER A 1 149 ? 16.430 1.601 -11.907 1.00 70.19 149 SER A O 1
ATOM 1204 N N . GLY A 1 150 ? 17.296 2.239 -9.930 1.00 70.81 150 GLY A N 1
ATOM 1205 C CA . GLY A 1 150 ? 18.238 1.128 -9.768 1.00 70.81 150 GLY A CA 1
ATOM 1206 C C . GLY A 1 150 ? 17.771 0.055 -8.781 1.00 70.81 150 GLY A C 1
ATOM 1207 O O . GLY A 1 150 ? 18.488 -0.921 -8.582 1.00 70.81 150 GLY A O 1
ATOM 1208 N N . ASP A 1 151 ? 16.608 0.230 -8.147 1.00 82.12 151 ASP A N 1
ATOM 1209 C CA . ASP A 1 151 ? 16.062 -0.788 -7.256 1.00 82.12 151 ASP A CA 1
ATOM 1210 C C . ASP A 1 151 ? 15.361 -1.884 -8.068 1.00 82.12 151 ASP A C 1
ATOM 1212 O O . ASP A 1 151 ? 14.559 -1.609 -8.962 1.00 82.12 151 ASP A O 1
ATOM 1216 N N . ASP A 1 152 ? 15.601 -3.140 -7.700 1.00 82.88 152 ASP A N 1
ATOM 1217 C CA . ASP A 1 152 ? 14.941 -4.292 -8.307 1.00 82.88 152 ASP A CA 1
ATOM 1218 C C . ASP A 1 152 ? 13.670 -4.657 -7.526 1.00 82.88 152 ASP A C 1
ATOM 1220 O O . ASP A 1 152 ? 13.709 -5.250 -6.441 1.00 82.88 152 ASP A O 1
ATOM 1224 N N . ALA A 1 153 ? 12.523 -4.279 -8.090 1.00 83.75 153 ALA A N 1
ATOM 1225 C CA . ALA A 1 153 ? 11.213 -4.531 -7.501 1.00 83.75 153 ALA A CA 1
ATOM 1226 C C . ALA A 1 153 ? 10.877 -6.031 -7.424 1.00 83.75 153 ALA A C 1
ATOM 1228 O O . ALA A 1 153 ? 10.231 -6.466 -6.469 1.00 83.75 153 ALA A O 1
ATOM 1229 N N . ILE A 1 154 ? 11.318 -6.835 -8.396 1.00 82.81 154 ILE A N 1
ATOM 1230 C CA . ILE A 1 154 ? 11.034 -8.275 -8.431 1.00 82.81 154 ILE A CA 1
ATOM 1231 C C . ILE A 1 154 ? 11.831 -8.972 -7.332 1.00 82.81 154 ILE A C 1
ATOM 1233 O O . ILE A 1 154 ? 11.260 -9.693 -6.513 1.00 82.81 154 ILE A O 1
ATOM 1237 N N . LYS A 1 155 ? 13.133 -8.692 -7.255 1.00 84.94 155 LYS A N 1
ATOM 1238 C CA . LYS A 1 155 ? 14.018 -9.244 -6.225 1.00 84.94 155 LYS A CA 1
ATOM 1239 C C . LYS A 1 155 ? 13.627 -8.801 -4.822 1.00 84.94 155 LYS A C 1
ATOM 1241 O O . LYS A 1 155 ? 13.724 -9.593 -3.885 1.00 84.94 155 LYS A O 1
ATOM 1246 N N . HIS A 1 156 ? 13.158 -7.563 -4.657 1.00 87.69 156 HIS A N 1
ATOM 1247 C CA . HIS A 1 156 ? 12.591 -7.106 -3.385 1.00 87.69 156 HIS A CA 1
ATOM 1248 C C . HIS A 1 156 ? 11.380 -7.942 -2.973 1.00 87.69 156 HIS A C 1
ATOM 1250 O O . HIS A 1 156 ? 11.320 -8.422 -1.840 1.00 87.69 156 HIS A O 1
ATOM 1256 N N . LEU A 1 157 ? 10.432 -8.145 -3.892 1.00 85.88 157 LEU A N 1
ATOM 1257 C CA . LEU A 1 157 ? 9.216 -8.902 -3.615 1.00 85.88 157 LEU A CA 1
ATOM 1258 C C . LEU A 1 157 ? 9.524 -10.366 -3.269 1.00 85.88 157 LEU A C 1
ATOM 1260 O O . LEU A 1 157 ? 8.972 -10.882 -2.299 1.00 85.88 157 LEU A O 1
ATOM 1264 N N . ASP A 1 158 ? 10.436 -11.009 -4.002 1.00 85.69 158 ASP A N 1
ATOM 1265 C CA . ASP A 1 158 ? 10.880 -12.378 -3.714 1.00 85.69 158 ASP A CA 1
ATOM 1266 C C . ASP A 1 158 ? 11.541 -12.480 -2.331 1.00 85.69 158 ASP A C 1
ATOM 1268 O O . ASP A 1 158 ? 11.181 -13.319 -1.501 1.00 85.69 158 ASP A O 1
ATOM 1272 N N . LYS A 1 159 ? 12.443 -11.546 -2.014 1.00 86.81 159 LYS A N 1
ATOM 1273 C CA . LYS A 1 159 ? 13.094 -11.489 -0.702 1.00 86.81 159 LYS A CA 1
ATOM 1274 C C . LYS A 1 159 ? 12.086 -11.283 0.429 1.00 86.81 159 LYS A C 1
ATOM 1276 O O . LYS A 1 159 ? 12.171 -11.957 1.457 1.00 86.81 159 LYS A O 1
ATOM 1281 N N . PHE A 1 160 ? 11.114 -10.393 0.239 1.00 86.38 160 PHE A N 1
ATOM 1282 C CA . PHE A 1 160 ? 10.036 -10.159 1.195 1.00 86.38 160 PHE A CA 1
ATOM 1283 C C . PHE A 1 160 ? 9.180 -11.417 1.410 1.00 86.38 160 PHE A C 1
ATOM 1285 O O . PHE A 1 160 ? 8.878 -11.779 2.552 1.00 86.38 160 PHE A O 1
ATOM 1292 N N . LEU A 1 161 ? 8.814 -12.118 0.335 1.00 86.81 161 LEU A N 1
ATOM 1293 C CA . LEU A 1 161 ? 8.057 -13.367 0.412 1.00 86.81 161 LEU A CA 1
ATOM 1294 C C . LEU A 1 161 ? 8.833 -14.453 1.165 1.00 86.81 161 LEU A C 1
ATOM 1296 O O . LEU A 1 161 ? 8.270 -15.076 2.064 1.00 86.81 161 LEU A O 1
ATOM 1300 N N . ASN A 1 162 ? 10.127 -14.606 0.885 1.00 84.62 162 ASN A N 1
ATOM 1301 C CA . ASN A 1 162 ? 10.999 -15.557 1.576 1.00 84.62 162 ASN A CA 1
ATOM 1302 C C . ASN A 1 162 ? 11.120 -15.252 3.078 1.00 84.62 162 ASN A C 1
ATOM 1304 O O . ASN A 1 162 ? 10.994 -16.151 3.913 1.00 84.62 162 ASN A O 1
ATOM 1308 N N . VAL A 1 163 ? 11.303 -13.978 3.450 1.00 81.44 163 VAL A N 1
ATOM 1309 C CA . VAL A 1 163 ? 11.351 -13.565 4.863 1.00 81.44 163 VAL A CA 1
ATOM 1310 C C . VAL A 1 163 ? 10.019 -13.850 5.551 1.00 81.44 163 VAL A C 1
ATOM 1312 O O . VAL A 1 163 ? 10.006 -14.451 6.626 1.00 81.44 163 VAL A O 1
ATOM 1315 N N . THR A 1 164 ? 8.898 -13.473 4.932 1.00 78.12 164 THR A N 1
ATOM 1316 C CA . THR A 1 164 ? 7.567 -13.631 5.539 1.00 78.12 164 THR A CA 1
ATOM 1317 C C . THR A 1 164 ? 7.085 -15.078 5.603 1.00 78.12 164 THR A C 1
ATOM 1319 O O . THR A 1 164 ? 6.368 -15.423 6.536 1.00 78.12 164 THR A O 1
ATOM 1322 N N . GLN A 1 165 ? 7.523 -15.952 4.693 1.00 80.75 165 GLN A N 1
ATOM 1323 C CA . GLN A 1 165 ? 7.187 -17.382 4.697 1.00 80.75 165 GLN A CA 1
ATOM 1324 C C . GLN A 1 165 ? 7.729 -18.129 5.925 1.00 80.75 165 GLN A C 1
ATOM 1326 O O . GLN A 1 165 ? 7.115 -19.087 6.395 1.00 80.75 165 GLN A O 1
ATOM 1331 N N . SER A 1 166 ? 8.877 -17.701 6.457 1.00 72.56 166 SER A N 1
ATOM 1332 C CA . SER A 1 166 ? 9.480 -18.308 7.651 1.00 72.56 166 SER A CA 1
ATOM 1333 C C . SER A 1 166 ? 8.724 -17.992 8.951 1.00 72.56 166 SER A C 1
ATOM 1335 O O . SER A 1 166 ? 9.010 -18.571 10.000 1.00 72.56 166 SER A O 1
ATOM 1337 N N . ILE A 1 167 ? 7.746 -17.086 8.890 1.00 72.81 167 ILE A N 1
ATOM 1338 C CA . ILE A 1 167 ? 7.047 -16.538 10.046 1.00 72.81 167 ILE A CA 1
ATOM 1339 C C . ILE A 1 167 ? 5.692 -17.213 10.161 1.00 72.81 167 ILE A C 1
ATOM 1341 O O . ILE A 1 167 ? 4.868 -17.143 9.256 1.00 72.81 167 ILE A O 1
ATOM 1345 N N . LYS A 1 168 ? 5.438 -17.828 11.314 1.00 66.88 168 LYS A N 1
ATOM 1346 C CA . LYS A 1 168 ? 4.127 -18.386 11.642 1.00 66.88 168 LYS A CA 1
ATOM 1347 C C . LYS A 1 168 ? 3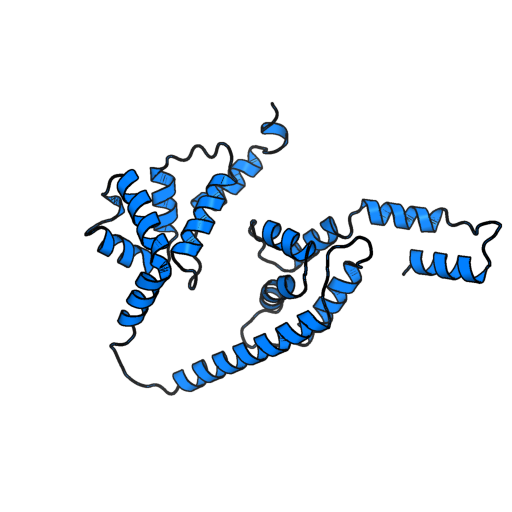.599 -17.730 12.902 1.00 66.88 168 LYS A C 1
ATOM 1349 O O . LYS A 1 168 ? 4.223 -17.815 13.957 1.00 66.88 168 LYS A O 1
ATOM 1354 N N . VAL A 1 169 ? 2.443 -17.087 12.782 1.00 64.38 169 VAL A N 1
ATOM 1355 C CA . VAL A 1 169 ? 1.728 -16.476 13.902 1.00 64.38 169 VAL A CA 1
ATOM 1356 C C . VAL A 1 169 ? 0.408 -17.216 14.076 1.00 64.38 169 VAL A C 1
ATOM 1358 O O . VAL A 1 169 ? -0.412 -17.266 13.162 1.00 64.38 169 VAL A O 1
ATOM 1361 N N . ASN A 1 170 ? 0.204 -17.821 15.247 1.00 61.91 170 ASN A N 1
ATOM 1362 C CA . ASN A 1 170 ? -1.006 -18.593 15.524 1.00 61.91 170 ASN A CA 1
ATOM 1363 C C . ASN A 1 170 ? -2.255 -17.707 15.406 1.00 61.91 170 ASN A C 1
ATOM 1365 O O . ASN A 1 170 ? -2.375 -16.707 16.110 1.00 61.91 170 ASN A O 1
ATOM 1369 N N . GLY A 1 171 ? -3.193 -18.104 14.542 1.00 54.81 171 GLY A N 1
ATOM 1370 C CA . GLY A 1 171 ? -4.469 -17.408 14.349 1.00 54.81 171 GLY A CA 1
ATOM 1371 C C . GLY A 1 171 ? -4.441 -16.226 13.373 1.00 54.81 171 GLY A C 1
ATOM 1372 O O . GLY A 1 171 ? -5.466 -15.569 13.222 1.00 54.81 171 GLY A O 1
ATOM 1373 N N . VAL A 1 172 ? -3.318 -15.962 12.695 1.00 61.59 172 VAL A N 1
ATOM 1374 C CA . VAL A 1 172 ? -3.200 -14.929 11.649 1.00 61.59 172 VAL A CA 1
ATOM 1375 C C . VAL A 1 172 ? -2.919 -15.602 10.307 1.00 61.59 172 VAL A C 1
ATOM 1377 O O . VAL A 1 172 ? -2.103 -16.517 10.236 1.00 61.59 172 VAL A O 1
ATOM 1380 N N . THR A 1 173 ? -3.598 -15.172 9.242 1.00 72.94 173 THR A N 1
ATOM 1381 C CA . THR A 1 173 ? -3.335 -15.677 7.887 1.00 72.94 173 THR A CA 1
ATOM 1382 C C . THR A 1 173 ? -2.048 -15.071 7.324 1.00 72.94 173 THR A C 1
ATOM 1384 O O . THR A 1 173 ? -1.747 -13.902 7.574 1.00 72.94 173 THR A O 1
ATOM 1387 N N . ASP A 1 174 ? -1.306 -15.833 6.516 1.00 73.75 174 ASP A N 1
ATOM 1388 C CA . ASP A 1 174 ? -0.083 -15.350 5.851 1.00 73.75 174 ASP A CA 1
ATOM 1389 C C . ASP A 1 174 ? -0.336 -14.074 5.035 1.00 73.75 174 ASP A C 1
ATOM 1391 O O . ASP A 1 174 ? 0.511 -13.187 4.970 1.00 73.75 174 ASP A O 1
ATOM 1395 N N . ASP A 1 175 ? -1.518 -13.964 4.430 1.00 72.88 175 ASP A N 1
ATOM 1396 C CA . ASP A 1 175 ? -1.925 -12.795 3.654 1.00 72.88 175 ASP A CA 1
ATOM 1397 C C . ASP A 1 175 ? -2.089 -11.545 4.536 1.00 72.88 175 ASP A C 1
ATOM 1399 O O . ASP A 1 175 ? -1.488 -10.510 4.252 1.00 72.88 175 ASP A O 1
ATOM 1403 N N . ALA A 1 176 ? -2.786 -11.657 5.674 1.00 65.19 176 ALA A N 1
ATOM 1404 C CA . ALA A 1 176 ? -2.928 -10.560 6.635 1.00 65.19 176 ALA A CA 1
ATOM 1405 C C . ALA A 1 176 ? -1.577 -10.140 7.234 1.00 65.19 176 ALA A C 1
ATOM 1407 O O . ALA A 1 176 ? -1.312 -8.951 7.425 1.00 65.19 176 ALA A O 1
ATOM 1408 N N . LEU A 1 177 ? -0.697 -11.113 7.486 1.00 72.62 177 LEU A N 1
ATOM 1409 C CA . LEU A 1 177 ? 0.663 -10.856 7.940 1.00 72.62 177 LEU A CA 1
ATOM 1410 C C . LEU A 1 177 ? 1.459 -10.073 6.885 1.00 72.62 177 LEU A C 1
ATOM 1412 O O . LEU A 1 177 ? 2.087 -9.067 7.204 1.00 72.62 177 LEU A O 1
ATOM 1416 N N . ARG A 1 178 ? 1.413 -10.489 5.616 1.00 82.06 178 ARG A N 1
ATOM 1417 C CA . ARG A 1 178 ? 2.118 -9.806 4.522 1.00 82.06 178 ARG A CA 1
ATOM 1418 C C . ARG A 1 178 ? 1.587 -8.397 4.282 1.00 82.06 178 ARG A C 1
ATOM 1420 O O . ARG A 1 178 ? 2.392 -7.485 4.116 1.00 82.06 178 ARG A O 1
ATOM 1427 N N . LEU A 1 179 ? 0.270 -8.202 4.327 1.00 77.25 179 LEU A N 1
ATOM 1428 C CA . LEU A 1 179 ? -0.365 -6.884 4.237 1.00 77.25 179 LEU A CA 1
ATOM 1429 C C . LEU A 1 179 ? 0.146 -5.926 5.318 1.00 77.25 179 LEU A C 1
ATOM 1431 O O . LEU A 1 179 ? 0.470 -4.777 5.025 1.00 77.25 179 LEU A O 1
ATOM 1435 N N . TYR A 1 180 ? 0.258 -6.415 6.553 1.00 75.94 180 TYR A N 1
ATOM 1436 C CA . TYR A 1 180 ? 0.757 -5.631 7.678 1.00 75.94 180 TYR A CA 1
ATOM 1437 C C . TYR A 1 180 ? 2.250 -5.288 7.542 1.00 75.94 180 TYR A C 1
ATOM 1439 O O . TYR A 1 180 ? 2.669 -4.176 7.847 1.00 75.94 180 TYR A O 1
ATOM 1447 N N . LEU A 1 181 ? 3.065 -6.232 7.068 1.00 78.00 181 LEU A N 1
ATOM 1448 C CA . LEU A 1 181 ? 4.525 -6.094 7.048 1.00 78.00 181 LEU A CA 1
ATOM 1449 C C . LEU A 1 181 ? 5.081 -5.379 5.821 1.00 78.00 181 LEU A C 1
ATOM 1451 O O . LEU A 1 181 ? 6.149 -4.774 5.900 1.00 78.00 181 LEU A O 1
ATOM 1455 N N . PHE A 1 182 ? 4.396 -5.463 4.684 1.00 84.25 182 PHE A N 1
ATOM 1456 C CA . PHE A 1 182 ? 4.870 -4.896 3.427 1.00 84.25 182 PHE A CA 1
ATOM 1457 C C . PHE A 1 182 ? 5.231 -3.403 3.503 1.00 84.25 182 PHE A C 1
ATOM 1459 O O . PHE A 1 182 ? 6.342 -3.078 3.078 1.00 84.25 182 PHE A O 1
ATOM 1466 N N . PRO A 1 183 ? 4.420 -2.497 4.095 1.00 82.94 183 PRO A N 1
ATOM 1467 C CA . PRO A 1 183 ? 4.804 -1.088 4.253 1.00 82.94 183 PRO A CA 1
ATOM 1468 C C . PRO A 1 183 ? 6.144 -0.888 4.961 1.00 82.94 183 PRO A C 1
ATOM 1470 O O . PRO A 1 183 ? 6.885 0.038 4.644 1.00 82.94 183 PRO A O 1
ATOM 1473 N N . HIS A 1 184 ? 6.482 -1.771 5.898 1.00 81.81 184 HIS A N 1
ATOM 1474 C CA . HIS A 1 184 ? 7.719 -1.692 6.668 1.00 81.81 184 HIS A CA 1
ATOM 1475 C C . HIS A 1 184 ? 8.958 -2.171 5.899 1.00 81.81 184 HIS A C 1
ATOM 1477 O O . HIS A 1 184 ? 10.081 -1.954 6.351 1.00 81.81 184 HIS A O 1
ATOM 1483 N N . SER A 1 185 ? 8.755 -2.795 4.737 1.00 86.81 185 SER A N 1
ATOM 1484 C CA . SER A 1 185 ? 9.804 -3.115 3.762 1.00 86.81 185 SER A CA 1
ATOM 1485 C C . SER A 1 185 ? 10.078 -1.961 2.781 1.00 86.81 185 SER A C 1
ATOM 1487 O O . SER A 1 185 ? 11.039 -1.988 2.015 1.00 86.81 185 SER A O 1
ATOM 1489 N N . LEU A 1 186 ? 9.240 -0.923 2.782 1.00 88.75 186 LEU A N 1
ATOM 1490 C CA . LEU A 1 186 ? 9.365 0.217 1.881 1.00 88.75 186 LEU A CA 1
ATOM 1491 C C . LEU A 1 186 ? 10.021 1.397 2.596 1.00 88.75 186 LEU A C 1
ATOM 1493 O O . LEU A 1 186 ? 9.852 1.592 3.800 1.00 88.75 186 LEU A O 1
ATOM 1497 N N . THR A 1 187 ? 10.748 2.211 1.840 1.00 87.00 187 THR A N 1
ATOM 1498 C CA . THR A 1 187 ? 11.342 3.456 2.329 1.00 87.00 187 THR A CA 1
ATOM 1499 C C . THR A 1 187 ? 11.202 4.577 1.293 1.00 87.00 187 THR A C 1
ATOM 1501 O O . THR A 1 187 ? 10.943 4.325 0.115 1.00 87.00 187 THR A O 1
ATOM 1504 N N . HIS A 1 188 ? 11.351 5.833 1.723 1.00 86.44 188 HIS A N 1
ATOM 1505 C CA . HIS A 1 188 ? 11.369 7.030 0.869 1.00 86.44 188 HIS A CA 1
ATOM 1506 C C . HIS A 1 188 ? 10.220 7.089 -0.162 1.00 86.44 188 HIS A C 1
ATOM 1508 O O . HIS A 1 188 ? 9.047 7.180 0.209 1.00 86.44 188 HIS A O 1
ATOM 1514 N N . HIS A 1 189 ? 10.542 7.058 -1.463 1.00 83.06 189 HIS A N 1
ATOM 1515 C CA . HIS A 1 189 ? 9.568 7.194 -2.545 1.00 83.06 189 HIS A CA 1
ATOM 1516 C C . HIS A 1 189 ? 8.578 6.029 -2.580 1.00 83.06 189 HIS A C 1
ATOM 1518 O O . HIS A 1 189 ? 7.416 6.234 -2.937 1.00 83.06 189 HIS A O 1
ATOM 1524 N N . ALA A 1 190 ? 9.013 4.829 -2.189 1.00 86.69 190 ALA A N 1
ATOM 1525 C CA . ALA A 1 190 ? 8.146 3.664 -2.092 1.00 86.69 190 ALA A CA 1
ATOM 1526 C C . ALA A 1 190 ? 7.163 3.756 -0.920 1.00 86.69 190 ALA A C 1
ATOM 1528 O O . ALA A 1 190 ? 5.987 3.446 -1.104 1.00 86.69 190 ALA A O 1
ATOM 1529 N N . THR A 1 191 ? 7.594 4.257 0.245 1.00 86.00 191 THR A N 1
ATOM 1530 C CA . THR A 1 191 ? 6.679 4.537 1.369 1.00 86.00 191 THR A CA 1
ATOM 1531 C C . THR A 1 191 ? 5.641 5.574 0.970 1.00 86.00 191 THR A C 1
ATOM 1533 O O . THR A 1 191 ? 4.449 5.337 1.128 1.00 86.00 191 THR A O 1
ATOM 1536 N N . ALA A 1 192 ? 6.077 6.676 0.349 1.00 83.88 192 ALA A N 1
ATOM 1537 C CA . ALA A 1 192 ? 5.161 7.703 -0.124 1.00 83.88 192 ALA A CA 1
ATOM 1538 C C . ALA A 1 192 ? 4.134 7.118 -1.104 1.00 83.88 192 ALA A C 1
ATOM 1540 O O . ALA A 1 192 ? 2.941 7.349 -0.944 1.00 83.88 192 ALA A O 1
ATOM 1541 N N . TRP A 1 193 ? 4.553 6.328 -2.097 1.00 87.38 193 TRP A N 1
ATOM 1542 C CA . TRP A 1 193 ? 3.621 5.651 -3.008 1.00 87.38 193 TRP A CA 1
ATOM 1543 C C . TRP A 1 193 ? 2.619 4.757 -2.265 1.00 87.38 193 TRP A C 1
ATOM 1545 O O . TRP A 1 193 ? 1.425 4.807 -2.562 1.00 87.38 193 TRP A O 1
ATOM 1555 N N . PHE A 1 194 ? 3.086 3.982 -1.290 1.00 82.00 194 PHE A N 1
ATOM 1556 C CA . PHE A 1 194 ? 2.247 3.067 -0.525 1.00 82.00 194 PHE A CA 1
ATOM 1557 C C . PHE A 1 194 ? 1.221 3.792 0.357 1.00 82.00 194 PHE A C 1
ATOM 1559 O O . PHE A 1 194 ? 0.059 3.393 0.406 1.00 82.00 194 PHE A O 1
ATOM 1566 N N . ASP A 1 195 ? 1.590 4.917 0.965 1.00 78.94 195 ASP A N 1
ATOM 1567 C CA . ASP A 1 195 ? 0.666 5.750 1.745 1.00 78.94 195 ASP A CA 1
ATOM 1568 C C . ASP A 1 195 ? -0.448 6.350 0.867 1.00 78.94 195 ASP A C 1
ATOM 1570 O O . ASP A 1 195 ? -1.592 6.518 1.301 1.00 78.94 195 ASP A O 1
ATOM 1574 N N . HIS A 1 196 ? -0.152 6.632 -0.408 1.00 75.88 196 HIS A N 1
ATOM 1575 C CA . HIS A 1 196 ? -1.169 7.009 -1.394 1.00 75.88 196 HIS A CA 1
ATOM 1576 C C . HIS A 1 196 ? -2.012 5.815 -1.864 1.00 75.88 196 HIS A C 1
ATOM 1578 O O . HIS A 1 196 ? -3.131 6.024 -2.330 1.00 75.88 196 HIS A O 1
ATOM 1584 N N . LEU A 1 197 ? -1.498 4.588 -1.750 1.00 67.06 197 LEU A N 1
ATOM 1585 C CA . LEU A 1 197 ? -2.159 3.345 -2.146 1.00 67.06 197 LEU A CA 1
ATOM 1586 C C . LEU A 1 197 ? -3.184 2.875 -1.104 1.00 67.06 197 LEU A C 1
ATOM 1588 O O . LEU A 1 197 ? -4.314 2.559 -1.473 1.00 67.06 197 LEU A O 1
ATOM 1592 N N . LEU A 1 198 ? -2.819 2.924 0.186 1.00 56.31 198 LEU A N 1
ATOM 1593 C CA . LEU A 1 198 ? -3.673 2.618 1.350 1.00 56.31 198 LEU A CA 1
ATOM 1594 C C . LEU A 1 198 ? -4.920 3.518 1.459 1.00 56.31 198 LEU A C 1
ATOM 1596 O O . LEU A 1 198 ? -5.798 3.294 2.289 1.00 56.31 198 LEU A O 1
ATOM 1600 N N . ARG A 1 199 ? -5.032 4.525 0.587 1.00 49.94 199 ARG A N 1
ATOM 1601 C CA . ARG A 1 199 ? -6.257 5.289 0.329 1.00 49.94 199 ARG A CA 1
ATOM 1602 C C . ARG A 1 199 ? -7.399 4.453 -0.226 1.00 49.94 199 ARG A C 1
ATOM 1604 O O . ARG A 1 199 ? -8.539 4.884 -0.088 1.00 49.94 199 ARG A O 1
ATOM 1611 N N . ASN A 1 200 ? -7.097 3.332 -0.868 1.00 43.69 200 ASN A N 1
ATOM 1612 C CA . ASN A 1 200 ? -8.048 2.519 -1.603 1.00 43.69 200 ASN A CA 1
ATOM 1613 C C . ASN A 1 200 ? -8.128 1.141 -0.939 1.00 43.69 200 ASN A C 1
ATOM 1615 O O . ASN A 1 200 ? -7.114 0.601 -0.506 1.00 43.69 200 ASN A O 1
ATOM 1619 N N . SER A 1 201 ? -9.337 0.587 -0.861 1.00 54.62 201 SER A N 1
ATOM 1620 C CA . SER A 1 201 ? -9.645 -0.706 -0.238 1.00 54.62 201 SER A CA 1
ATOM 1621 C C . SER A 1 201 ? -8.939 -1.874 -0.949 1.00 54.62 201 SER A C 1
ATOM 1623 O O . SER A 1 201 ? -9.524 -2.525 -1.811 1.00 54.62 201 SER A O 1
ATOM 1625 N N . ILE A 1 202 ? -7.668 -2.109 -0.621 1.00 61.09 202 ILE A N 1
ATOM 1626 C CA . ILE A 1 202 ? -6.911 -3.306 -0.997 1.00 61.09 202 ILE A CA 1
ATOM 1627 C C . ILE A 1 202 ? -6.943 -4.250 0.196 1.00 61.09 202 ILE A C 1
ATOM 1629 O O . ILE A 1 202 ? -6.557 -3.864 1.299 1.00 61.09 202 ILE A O 1
ATOM 1633 N N . ASN A 1 203 ? -7.428 -5.469 -0.016 1.00 65.75 203 ASN A N 1
ATOM 1634 C CA . ASN A 1 203 ? -7.634 -6.436 1.064 1.00 65.75 203 ASN A CA 1
ATOM 1635 C C . ASN A 1 203 ? -6.851 -7.740 0.877 1.00 65.75 203 ASN A C 1
ATOM 1637 O O . ASN A 1 203 ? -6.992 -8.631 1.710 1.00 65.75 203 ASN A O 1
ATOM 1641 N N . THR A 1 204 ? -6.014 -7.833 -0.162 1.00 78.12 204 THR A N 1
ATOM 1642 C CA . THR A 1 204 ? -5.122 -8.977 -0.388 1.00 78.12 204 THR A CA 1
ATOM 1643 C C . THR A 1 204 ? -3.702 -8.538 -0.711 1.00 78.12 204 THR A C 1
ATOM 1645 O O . THR A 1 204 ? -3.475 -7.505 -1.353 1.00 78.12 204 THR A O 1
ATOM 1648 N N . PHE A 1 205 ? -2.715 -9.334 -0.295 1.00 81.00 205 PHE A N 1
ATOM 1649 C CA . PHE A 1 205 ? -1.322 -9.056 -0.640 1.00 81.00 205 PHE A CA 1
ATOM 1650 C C . PHE A 1 205 ? -1.076 -9.165 -2.151 1.00 81.00 205 PHE A C 1
ATOM 1652 O O . PHE A 1 205 ? -0.258 -8.429 -2.702 1.00 81.00 205 PHE A O 1
ATOM 1659 N N . GLU A 1 206 ? -1.812 -10.041 -2.839 1.00 84.88 206 GLU A N 1
ATOM 1660 C CA . GLU A 1 206 ? -1.724 -10.209 -4.291 1.00 84.88 206 GLU A CA 1
ATOM 1661 C C . GLU A 1 206 ? -2.028 -8.903 -5.045 1.00 84.88 206 GLU A C 1
ATOM 1663 O O . GLU A 1 206 ? -1.325 -8.545 -5.993 1.00 84.88 206 GLU A O 1
ATOM 1668 N N . GLU A 1 207 ? -3.045 -8.158 -4.614 1.00 82.12 207 GLU A N 1
ATOM 1669 C CA . GLU A 1 207 ? -3.386 -6.858 -5.195 1.00 82.12 207 GLU A CA 1
ATOM 1670 C C . GLU A 1 207 ? -2.288 -5.817 -4.950 1.00 82.12 207 GLU A C 1
ATOM 1672 O O . GLU A 1 207 ? -1.897 -5.112 -5.885 1.00 82.12 207 GLU A O 1
ATOM 1677 N N . ILE A 1 208 ? -1.727 -5.762 -3.735 1.00 82.31 208 ILE A N 1
ATOM 1678 C CA . ILE A 1 208 ? -0.592 -4.878 -3.426 1.00 82.31 208 ILE A CA 1
ATOM 1679 C C . ILE A 1 208 ? 0.610 -5.215 -4.309 1.00 82.31 208 ILE A C 1
ATOM 1681 O O . ILE A 1 208 ? 1.194 -4.313 -4.910 1.00 82.31 208 ILE A O 1
ATOM 1685 N N . ALA A 1 209 ? 0.952 -6.498 -4.439 1.00 85.75 209 ALA A N 1
ATOM 1686 C CA . ALA A 1 209 ? 2.060 -6.961 -5.267 1.00 85.75 209 ALA A CA 1
ATOM 1687 C C . ALA A 1 209 ? 1.865 -6.580 -6.745 1.00 85.75 209 ALA A C 1
ATOM 1689 O O . ALA A 1 209 ? 2.789 -6.068 -7.379 1.00 85.75 209 ALA A O 1
ATOM 1690 N N . LYS A 1 210 ? 0.648 -6.740 -7.287 1.00 84.06 210 LYS A N 1
ATOM 1691 C CA . LYS A 1 210 ? 0.315 -6.311 -8.658 1.00 84.06 210 LYS A CA 1
ATOM 1692 C C . LYS A 1 210 ? 0.490 -4.807 -8.847 1.00 84.06 210 LYS A C 1
ATOM 1694 O O . LYS A 1 210 ? 1.061 -4.381 -9.849 1.00 84.06 210 LYS A O 1
ATOM 1699 N N . MET A 1 211 ? 0.016 -3.995 -7.904 1.00 86.56 211 MET A N 1
ATOM 1700 C CA . MET A 1 211 ? 0.139 -2.536 -7.993 1.00 86.56 211 MET A CA 1
ATOM 1701 C C . MET A 1 211 ? 1.587 -2.070 -7.821 1.00 86.56 211 MET A C 1
ATOM 1703 O O . MET A 1 211 ? 2.019 -1.153 -8.521 1.00 86.56 211 MET A O 1
ATOM 1707 N N . PHE A 1 212 ? 2.342 -2.723 -6.938 1.00 87.50 212 PHE A N 1
ATOM 1708 C CA . PHE A 1 212 ? 3.766 -2.484 -6.730 1.00 87.50 212 PHE A CA 1
ATOM 1709 C C . PHE A 1 212 ? 4.565 -2.743 -8.009 1.00 87.50 212 PHE A C 1
ATOM 1711 O O . PHE A 1 212 ? 5.255 -1.845 -8.494 1.00 87.50 212 PHE A O 1
ATOM 1718 N N . LEU A 1 213 ? 4.398 -3.921 -8.619 1.00 84.56 213 LEU A N 1
ATOM 1719 C CA . LEU A 1 213 ? 5.054 -4.258 -9.883 1.00 84.56 213 LEU A CA 1
ATOM 1720 C C . LEU A 1 213 ? 4.573 -3.361 -11.026 1.00 84.56 213 LEU A C 1
ATOM 1722 O O . LEU A 1 213 ? 5.384 -2.878 -11.801 1.00 84.56 213 LEU A O 1
ATOM 1726 N N . GLY A 1 214 ? 3.281 -3.033 -11.103 1.00 83.62 214 GLY A N 1
ATOM 1727 C CA . GLY A 1 214 ? 2.780 -2.099 -12.115 1.00 83.62 214 GLY A CA 1
ATOM 1728 C C . GLY A 1 214 ? 3.410 -0.702 -12.025 1.00 83.62 214 GLY A C 1
ATOM 1729 O O . GLY A 1 214 ? 3.578 -0.036 -13.047 1.00 83.62 214 GLY A O 1
ATOM 1730 N N . LYS A 1 215 ? 3.775 -0.258 -10.816 1.00 87.00 215 LYS A N 1
ATOM 1731 C CA . LYS A 1 215 ? 4.411 1.041 -10.575 1.00 87.00 215 LYS A CA 1
ATOM 1732 C C . LYS A 1 215 ? 5.921 1.020 -10.810 1.00 87.00 215 LYS A C 1
ATOM 1734 O O . LYS A 1 215 ? 6.429 1.943 -11.445 1.00 87.00 215 LYS A O 1
ATOM 1739 N N . TYR A 1 216 ? 6.615 0.025 -10.262 1.00 83.62 216 TYR A N 1
ATOM 1740 C CA . TYR A 1 216 ? 8.082 -0.022 -10.206 1.00 83.62 216 TYR A CA 1
ATOM 1741 C C . TYR A 1 216 ? 8.715 -0.965 -11.234 1.00 83.62 216 TYR A C 1
ATOM 1743 O O . TYR A 1 216 ? 9.917 -0.901 -11.456 1.00 83.62 216 TYR A O 1
ATOM 1751 N N . PHE A 1 217 ? 7.910 -1.785 -11.908 1.00 80.25 217 PHE A N 1
ATOM 1752 C CA . PHE A 1 217 ? 8.316 -2.638 -13.022 1.00 80.25 217 PHE A CA 1
ATOM 1753 C C . PHE A 1 217 ? 7.254 -2.631 -14.146 1.00 80.25 217 PHE A C 1
ATOM 1755 O O . PHE A 1 217 ? 6.610 -3.643 -14.440 1.00 80.25 217 PHE A O 1
ATOM 1762 N N . PRO A 1 218 ? 6.994 -1.462 -14.764 1.00 80.62 218 PRO A N 1
ATOM 1763 C CA . PRO A 1 218 ? 5.913 -1.311 -15.729 1.00 80.62 218 PRO A CA 1
ATOM 1764 C C . PRO A 1 218 ? 6.171 -2.097 -17.032 1.00 80.62 218 PRO A C 1
ATOM 1766 O O . PRO A 1 218 ? 7.323 -2.321 -17.412 1.00 80.62 218 PRO A O 1
ATOM 1769 N N . PRO A 1 219 ? 5.122 -2.419 -17.818 1.00 76.25 219 PRO A N 1
ATOM 1770 C CA . PRO A 1 219 ? 5.258 -3.128 -19.100 1.00 76.25 219 PRO A CA 1
ATOM 1771 C C . PRO A 1 219 ? 6.199 -2.459 -20.117 1.00 76.25 219 PRO A C 1
ATOM 1773 O O . PRO A 1 219 ? 6.762 -3.128 -20.987 1.00 76.25 219 PRO A O 1
ATOM 1776 N N . SER A 1 220 ? 6.392 -1.141 -20.019 1.00 75.56 220 SER A N 1
ATOM 1777 C CA . SER A 1 220 ? 7.360 -0.405 -20.837 1.00 75.56 220 SER A CA 1
ATOM 1778 C C . SER A 1 220 ? 8.804 -0.818 -20.542 1.00 75.56 220 SER A C 1
ATOM 1780 O O . SER A 1 220 ? 9.587 -0.936 -21.482 1.00 75.56 220 SER A O 1
ATOM 1782 N N . MET A 1 221 ? 9.152 -1.104 -19.280 1.00 73.94 221 MET A N 1
ATOM 1783 C CA . MET A 1 221 ? 10.469 -1.641 -18.917 1.00 73.94 221 MET A CA 1
ATOM 1784 C C . MET A 1 221 ? 10.653 -3.057 -19.460 1.00 73.94 221 MET A C 1
ATOM 1786 O O . MET A 1 221 ? 11.679 -3.331 -20.069 1.00 73.94 221 MET A O 1
ATOM 1790 N N . VAL A 1 222 ? 9.630 -3.914 -19.365 1.00 75.94 222 VAL A N 1
ATOM 1791 C CA . VAL A 1 222 ? 9.652 -5.263 -19.969 1.00 75.94 222 VAL A CA 1
ATOM 1792 C C . VAL A 1 222 ? 9.892 -5.193 -21.479 1.00 75.94 222 VAL A C 1
ATOM 1794 O O . VAL A 1 222 ? 10.678 -5.957 -22.034 1.00 75.94 222 VAL A O 1
ATOM 1797 N N . THR A 1 223 ? 9.227 -4.257 -22.157 1.00 77.81 223 THR A N 1
ATOM 1798 C CA . THR A 1 223 ? 9.397 -4.048 -23.602 1.00 77.81 223 THR A CA 1
ATOM 1799 C C . THR A 1 223 ? 10.805 -3.552 -23.931 1.00 77.81 223 THR A C 1
ATOM 1801 O O . THR A 1 223 ? 11.405 -4.013 -24.899 1.00 77.81 223 THR A O 1
ATOM 1804 N N . LYS A 1 224 ? 11.355 -2.647 -23.112 1.00 77.94 224 LYS A N 1
ATOM 1805 C CA . LYS A 1 224 ? 12.722 -2.136 -23.264 1.00 77.94 224 LYS A CA 1
ATOM 1806 C C . LYS A 1 224 ? 13.760 -3.250 -23.099 1.00 77.94 224 LYS A C 1
ATOM 1808 O O . LYS A 1 224 ? 14.563 -3.428 -24.004 1.00 77.94 224 LYS A O 1
ATOM 1813 N N . LEU A 1 225 ? 13.666 -4.042 -22.030 1.00 78.62 225 LEU A N 1
ATOM 1814 C CA . LEU A 1 225 ? 14.550 -5.186 -21.777 1.00 78.62 225 LEU A CA 1
ATOM 1815 C C . LEU A 1 225 ? 14.476 -6.212 -22.917 1.00 78.62 225 LEU A C 1
ATOM 1817 O O . LEU A 1 225 ? 15.496 -6.636 -23.447 1.00 78.62 225 LEU A O 1
ATOM 1821 N N . ARG A 1 226 ? 13.268 -6.541 -23.400 1.00 82.19 226 ARG A N 1
ATOM 1822 C CA . ARG A 1 226 ? 13.105 -7.416 -24.576 1.00 82.19 226 ARG A CA 1
ATOM 1823 C C . ARG A 1 226 ? 13.795 -6.867 -25.821 1.00 82.19 226 ARG A C 1
ATOM 1825 O O . ARG A 1 226 ? 14.389 -7.641 -26.569 1.00 82.19 226 ARG A O 1
ATOM 1832 N N . ASN A 1 227 ? 13.713 -5.559 -26.057 1.00 81.12 227 ASN A N 1
ATOM 1833 C CA . ASN A 1 227 ? 14.386 -4.922 -27.185 1.00 81.12 227 ASN A CA 1
ATOM 1834 C C . ASN A 1 227 ? 15.910 -4.924 -27.020 1.00 81.12 227 ASN A C 1
ATOM 1836 O O . ASN A 1 227 ? 16.597 -5.125 -28.018 1.00 81.12 227 ASN A O 1
ATOM 1840 N N . GLU A 1 228 ? 16.419 -4.721 -25.803 1.00 81.81 228 GLU A N 1
ATOM 1841 C CA . GLU A 1 228 ? 17.850 -4.792 -25.475 1.00 81.81 228 GLU A CA 1
ATOM 1842 C C . GLU A 1 228 ? 18.400 -6.203 -25.724 1.00 81.81 228 GLU A C 1
ATOM 1844 O O . GLU A 1 228 ? 19.407 -6.338 -26.410 1.00 81.81 228 GLU A O 1
ATOM 1849 N N . ILE A 1 229 ? 17.680 -7.252 -25.308 1.00 85.56 229 ILE A N 1
ATOM 1850 C CA . ILE A 1 229 ? 18.049 -8.650 -25.591 1.00 85.56 229 ILE A CA 1
ATOM 1851 C C . ILE A 1 229 ? 17.989 -8.946 -27.098 1.00 85.56 229 ILE A C 1
ATOM 1853 O O . ILE A 1 229 ? 18.922 -9.509 -27.666 1.00 85.56 229 ILE A O 1
ATOM 1857 N N . THR A 1 230 ? 16.882 -8.589 -27.761 1.00 87.88 230 THR A N 1
ATOM 1858 C CA . THR A 1 230 ? 16.633 -8.966 -29.168 1.00 87.88 230 THR A CA 1
ATOM 1859 C C . THR A 1 230 ? 17.579 -8.255 -30.132 1.00 87.88 230 THR A C 1
ATOM 1861 O O . THR A 1 230 ? 17.975 -8.825 -31.145 1.00 87.88 230 THR A O 1
ATOM 1864 N N . ASN A 1 231 ? 17.934 -7.005 -29.831 1.00 87.25 231 ASN A N 1
ATOM 1865 C CA . ASN A 1 231 ? 18.800 -6.185 -30.676 1.00 87.25 231 ASN A CA 1
ATOM 1866 C C . ASN A 1 231 ? 20.229 -6.081 -30.130 1.00 87.25 231 ASN A C 1
ATOM 1868 O O . ASN A 1 231 ? 20.970 -5.206 -30.581 1.00 87.25 231 ASN A O 1
ATOM 1872 N N . PHE A 1 232 ? 20.610 -6.941 -29.180 1.00 88.94 232 PHE A N 1
ATOM 1873 C CA . PHE A 1 232 ? 21.936 -6.925 -28.578 1.00 88.94 232 PHE A CA 1
ATOM 1874 C C . PHE A 1 232 ? 23.023 -7.009 -29.653 1.00 88.94 232 PHE A C 1
ATOM 1876 O O . PHE A 1 232 ? 22.995 -7.871 -30.537 1.00 88.94 232 PHE A O 1
ATOM 1883 N N . ARG A 1 233 ? 23.995 -6.102 -29.5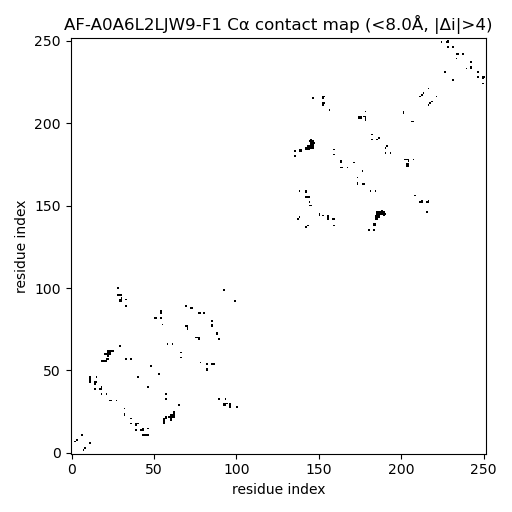73 1.00 87.06 233 ARG A N 1
ATOM 1884 C CA . ARG A 1 233 ? 25.186 -6.092 -30.419 1.00 87.06 233 ARG A CA 1
ATOM 1885 C C . ARG A 1 233 ? 26.367 -5.649 -29.578 1.00 87.06 233 ARG A C 1
ATOM 1887 O O . ARG A 1 233 ? 26.284 -4.612 -28.932 1.00 87.06 233 ARG A O 1
ATOM 1894 N N . GLN A 1 234 ? 27.452 -6.411 -29.647 1.00 87.94 234 GLN A N 1
ATOM 1895 C CA . GLN A 1 234 ? 28.740 -5.997 -29.102 1.00 87.94 234 GLN A CA 1
ATOM 1896 C C . GLN A 1 234 ? 29.193 -4.698 -29.785 1.00 87.94 234 GLN A C 1
ATOM 1898 O O . GLN A 1 234 ? 29.165 -4.605 -31.020 1.00 87.94 234 GLN A O 1
ATOM 1903 N N . CYS A 1 235 ? 29.600 -3.706 -28.993 1.00 87.81 235 CYS A N 1
ATOM 1904 C CA . CYS A 1 235 ? 30.178 -2.469 -29.516 1.00 87.81 235 CYS A CA 1
ATOM 1905 C C . CYS A 1 235 ? 31.589 -2.715 -30.083 1.00 87.81 235 CYS A C 1
ATOM 1907 O O . CYS A 1 235 ? 32.299 -3.621 -29.658 1.00 87.81 235 CYS A O 1
ATOM 1909 N N . LEU A 1 2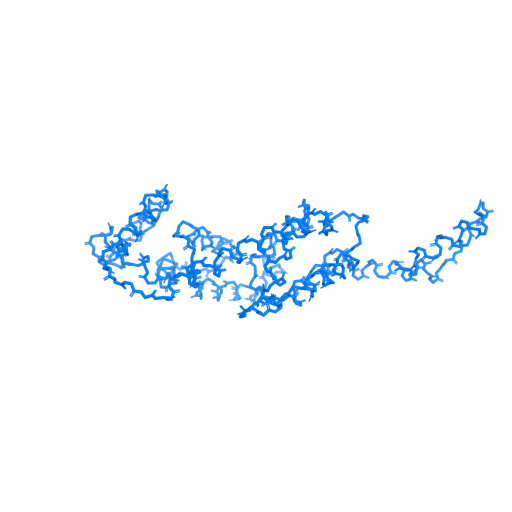36 ? 32.006 -1.912 -31.068 1.00 83.31 236 LEU A N 1
ATOM 1910 C CA . LEU A 1 236 ? 33.295 -2.084 -31.767 1.00 83.31 236 LEU A CA 1
ATOM 1911 C C . LEU A 1 236 ? 34.519 -1.923 -30.848 1.00 83.31 236 LEU A C 1
ATOM 1913 O O . LEU A 1 236 ? 35.590 -2.437 -31.160 1.00 83.31 236 LEU A O 1
ATOM 1917 N N . ASP A 1 237 ? 34.354 -1.200 -29.746 1.00 89.81 237 ASP A N 1
ATOM 1918 C CA . ASP A 1 237 ? 35.346 -0.877 -28.724 1.00 89.81 237 ASP A CA 1
ATOM 1919 C C . ASP A 1 237 ? 35.153 -1.656 -27.410 1.00 89.81 237 ASP A C 1
ATOM 1921 O O . ASP A 1 237 ? 35.949 -1.504 -26.487 1.00 89.81 237 ASP A O 1
ATOM 1925 N N . GLU A 1 238 ? 34.137 -2.519 -27.333 1.00 91.06 238 GLU A N 1
ATOM 1926 C CA . GLU A 1 238 ? 33.817 -3.322 -26.152 1.00 91.06 238 GLU A CA 1
ATOM 1927 C C . GLU A 1 238 ? 34.469 -4.708 -26.244 1.00 91.06 238 GLU A C 1
ATOM 1929 O O . GLU A 1 238 ? 34.364 -5.414 -27.256 1.00 91.06 238 GLU A O 1
ATOM 1934 N N . SER A 1 239 ? 35.138 -5.140 -25.174 1.00 92.56 239 SER A N 1
ATOM 1935 C CA . SER A 1 239 ? 35.704 -6.487 -25.125 1.00 92.56 239 SER A CA 1
ATOM 1936 C C . SER A 1 239 ? 34.607 -7.557 -25.085 1.00 92.56 239 SER A C 1
ATOM 1938 O O . SER A 1 239 ? 33.486 -7.326 -24.639 1.00 92.56 239 SER A O 1
ATOM 1940 N N . LEU A 1 240 ? 34.938 -8.784 -25.502 1.00 88.19 240 LEU A N 1
ATOM 1941 C CA . LEU A 1 240 ? 33.990 -9.905 -25.435 1.00 88.19 240 LEU A CA 1
ATOM 1942 C C . LEU A 1 240 ? 33.502 -10.168 -24.000 1.00 88.19 240 LEU A C 1
ATOM 1944 O O . LEU A 1 240 ? 32.363 -10.580 -23.800 1.00 88.19 240 LEU A O 1
ATOM 1948 N N . PHE A 1 241 ? 34.365 -9.942 -23.008 1.00 87.94 241 PHE A N 1
ATOM 1949 C CA . PHE A 1 241 ? 34.021 -10.115 -21.601 1.00 87.94 241 PHE A CA 1
ATOM 1950 C C . PHE A 1 241 ? 33.006 -9.064 -21.134 1.00 87.94 241 PHE A C 1
ATOM 1952 O O . PHE A 1 241 ? 32.001 -9.428 -20.534 1.00 87.94 241 PHE A O 1
ATOM 1959 N N . GLU A 1 242 ? 33.226 -7.787 -21.454 1.00 82.81 242 GLU A N 1
ATOM 1960 C CA . GLU A 1 242 ? 32.299 -6.698 -21.111 1.00 82.81 242 GLU A CA 1
ATOM 1961 C C . GLU A 1 242 ? 30.940 -6.886 -21.795 1.00 82.81 242 GLU A C 1
ATOM 1963 O O . GLU A 1 242 ? 29.911 -6.868 -21.121 1.00 82.81 242 GLU A O 1
ATOM 1968 N N . ALA A 1 243 ? 30.944 -7.213 -23.092 1.00 85.69 243 ALA A N 1
ATOM 1969 C CA . ALA A 1 243 ? 29.728 -7.498 -23.851 1.00 85.69 243 ALA A CA 1
ATOM 1970 C C . ALA A 1 243 ? 28.931 -8.663 -23.242 1.00 85.69 243 ALA A C 1
ATOM 1972 O O . ALA A 1 243 ? 27.702 -8.622 -23.160 1.00 85.69 243 ALA A O 1
ATOM 1973 N N . TRP A 1 244 ? 29.621 -9.706 -22.777 1.00 83.44 244 TRP A N 1
ATOM 1974 C CA . TRP A 1 244 ? 28.993 -10.853 -22.127 1.00 83.44 244 TRP A CA 1
ATOM 1975 C C . TRP A 1 244 ? 28.379 -10.506 -20.766 1.00 83.44 244 TRP A C 1
ATOM 1977 O O . TRP A 1 244 ? 27.274 -10.959 -20.472 1.00 83.44 244 TRP A O 1
ATOM 1987 N N . GLU A 1 245 ? 29.041 -9.683 -19.952 1.00 84.06 245 GLU A N 1
ATOM 1988 C CA . GLU A 1 245 ? 28.485 -9.218 -18.674 1.00 84.06 245 GLU A CA 1
ATOM 1989 C C . GLU A 1 245 ? 27.262 -8.306 -18.890 1.00 84.06 245 GLU A C 1
ATOM 1991 O O . GLU A 1 245 ? 26.240 -8.488 -18.229 1.00 84.06 245 GLU A O 1
ATOM 1996 N N . CYS A 1 246 ? 27.302 -7.402 -19.876 1.00 79.12 246 CYS A N 1
ATOM 1997 C CA . CYS A 1 246 ? 26.152 -6.584 -20.281 1.00 79.12 246 CYS A CA 1
ATOM 1998 C C . CYS A 1 246 ? 24.970 -7.441 -20.767 1.00 79.12 246 CYS A C 1
ATOM 2000 O O . CYS A 1 246 ? 23.813 -7.182 -20.419 1.00 79.12 246 CYS A O 1
ATOM 2002 N N . TYR A 1 247 ? 25.253 -8.484 -21.552 1.00 80.44 247 TYR A N 1
ATOM 2003 C CA . TYR A 1 247 ? 24.234 -9.418 -22.023 1.00 80.44 247 TYR A CA 1
ATOM 2004 C C . TYR A 1 247 ? 23.593 -10.196 -20.867 1.00 80.44 247 TYR A C 1
ATOM 2006 O O . TYR A 1 247 ? 22.369 -10.292 -20.819 1.00 80.44 247 TYR A O 1
ATOM 2014 N N . LYS A 1 248 ? 24.386 -10.688 -19.903 1.00 80.94 248 LYS A N 1
ATOM 2015 C CA . LYS A 1 248 ? 23.867 -11.360 -18.697 1.00 80.94 248 LYS A CA 1
ATOM 2016 C C . LYS A 1 248 ? 22.943 -10.466 -17.882 1.00 80.94 248 LYS A C 1
ATOM 2018 O O . LYS A 1 248 ? 21.838 -10.878 -17.563 1.00 80.94 248 LYS A O 1
ATOM 2023 N N . LEU A 1 249 ? 23.353 -9.224 -17.625 1.00 73.56 249 LEU A N 1
ATOM 2024 C CA . LEU A 1 249 ? 22.530 -8.247 -16.903 1.00 73.56 249 LEU A CA 1
ATOM 2025 C C . LEU A 1 249 ? 21.200 -7.935 -17.607 1.00 73.56 249 LEU A C 1
ATOM 2027 O O . LEU A 1 249 ? 20.285 -7.419 -16.977 1.00 73.56 249 LEU A O 1
ATOM 2031 N N . SER A 1 250 ? 21.098 -8.217 -18.909 1.00 71.12 250 SER A N 1
ATOM 2032 C CA . SER A 1 250 ? 19.868 -8.028 -19.680 1.00 71.12 250 SER A CA 1
ATOM 2033 C C . SER A 1 250 ? 18.911 -9.225 -19.592 1.00 71.12 250 SER A C 1
ATOM 2035 O O . SER A 1 250 ? 17.742 -9.073 -19.945 1.00 71.12 250 SER A O 1
ATOM 2037 N N . ILE A 1 251 ? 19.391 -10.407 -19.177 1.00 73.75 251 ILE A N 1
ATOM 2038 C CA . ILE A 1 251 ? 18.612 -11.658 -19.098 1.00 73.75 251 ILE A CA 1
ATOM 2039 C C . ILE A 1 251 ? 18.374 -12.169 -17.665 1.00 73.75 251 ILE A C 1
ATOM 2041 O O . ILE A 1 251 ? 17.499 -13.021 -17.502 1.00 73.75 251 ILE A O 1
ATOM 2045 N N . ASP A 1 252 ? 19.131 -11.678 -16.677 1.00 59.94 252 ASP A N 1
ATOM 2046 C CA . ASP A 1 252 ? 18.948 -11.922 -15.232 1.00 59.94 252 ASP A CA 1
ATOM 2047 C C . ASP A 1 252 ? 17.845 -11.030 -14.629 1.00 59.94 252 ASP A C 1
ATOM 2049 O O . ASP A 1 252 ? 17.085 -11.540 -13.770 1.00 59.94 252 ASP A O 1
#

pLDDT: mean 72.7, std 13.95, range [34.72, 92.56]

Foldseek 3Di:
DVCCVVCPPVNLVVLLVCLQQAADDPPHFLLRSVVLNVVSVVVRVPNVDDLLSSLVSSLVRYDPLVLVVLCVLVVHRLNVDDSVVNVVSSVVCSVPRVVVVVVSVVVVPPDDDDDPVVVVVVVLVVVVVVCVVVLLVCLQVPQEDELDLPGDLVVSVVSLCVSLVVDDDPPDDSFNVSVVCVLSSYHHPRVVVVVVVVSDDDDGVVVVSVVSCCRRVNVVNVVVLVCCQVVQDADPPHDPVRSVVSNVVSVD

Nearest PDB structures (foldseek):
  6sie-assembly2_D  TM=8.077E-01  e=1.233E+00  Drosophila melanogaster
  6sid-assembly1_A-2  TM=6.312E-01  e=5.623E-01  Drosophila melanogaster
  6sie-assembly2_C  TM=6.876E-01  e=1.013E+00  Drosophila melanogaster
  6s7x-assembly1_B  TM=6.053E-01  e=2.015E+00  Drosophila melanogaster

Secondary structure (DSSP, 8-state):
--HHHHS-HHHHHHHHHHHHT----TT--HHHHHHHHHHHHHTSTT----HHHHHHHHHHHS-THHHHHHHHHTTS-GGGS-HHHHHHHHHHHHHTHHHHHHHHHTTTSS-----THHHHHHHHHHHHHHHHHHHHHHHHHH--B---TT--HHHHHHHHHHHHHT---TT--HHHHHHHHGGGGB-HHHHHHHHHHTTS---SHHHHHHHHHHHHS-HHHHHHHHHHHHT----TTS-HHHHHHHHHHHH-

Mean predicted aligned error: 18.13 Å

InterPro domains:
  IPR005162 Retrotransposon-derived protein PEG10, N-terminal capsid-like domain [PF03732] (2-63)
  IPR005162 Retrotransposon-derived protein PEG10, N-terminal capsid-like domain [PF03732] (181-246)

Radius of gyration: 25.26 Å; Cα contacts (8 Å, |Δi|>4): 156; chains: 1; bounding box: 67×42×71 Å

Organism: Tanacetum cinerariifolium (NCBI:txid118510)

Solvent-accessible surface area (backbone atoms only — not comparable to full-atom values): 14828 Å² total; per-residue (Å²): 125,65,60,63,74,80,52,37,71,71,55,48,51,51,42,47,51,52,50,68,63,40,64,44,55,96,88,56,51,70,40,58,43,50,54,56,49,55,56,44,55,71,71,26,80,85,64,86,68,52,69,68,56,53,53,50,32,52,59,72,16,45,48,82,69,54,56,55,55,48,19,59,76,58,75,42,69,50,90,76,56,57,66,69,61,48,53,53,49,51,52,53,52,36,75,41,42,78,59,55,61,55,57,60,56,62,72,69,77,76,71,90,80,91,60,88,60,55,64,54,52,51,49,50,51,52,49,51,52,50,52,48,54,54,47,53,50,48,28,61,72,72,40,70,39,50,68,50,98,86,55,59,57,66,62,48,52,52,51,48,50,58,60,54,68,78,59,85,56,93,95,57,54,73,51,62,52,45,55,67,46,50,65,59,24,34,31,71,59,32,34,55,53,47,63,64,47,72,75,49,98,74,91,50,39,68,59,53,52,51,53,49,39,55,70,66,58,32,71,68,55,56,52,49,41,52,48,52,59,75,66,62,71,77,53,98,87,51,52,73,66,57,42,49,54,57,51,47,70,56,73,112